Protein AF-A0A416HES1-F1 (afdb_monomer)

Nearest PDB structures (foldseek):
  8j07-assembly1_t  TM=3.480E-01  e=4.378E-01  Homo sapiens

Sequence (210 aa):
MAYKPIESHEEYLKNLEHYRKIKKNAWQSMTLEEKIDFFDGIHTDHVPMFDENGNDTLWTLWNYGEIYKEFIQHPEMFSVTDISKFIDMLDDDCYQPSFMDDTLKVIRSIIRFHGKDGAIYLLSHLQNVPEQGKEYGLCRSLRYLIVDNITFPYLKEAIALADDSIRNMLSRILHGEISGVTSPLKYAEGVERERICELEVLISSTSENK

Solvent-accessible surface area (backbone atoms only — not comparable to full-atom values): 11576 Å² total; per-residue (Å²): 118,73,69,78,62,74,89,44,71,68,59,48,55,58,46,42,63,65,42,66,72,51,50,81,64,53,56,80,77,46,52,72,65,56,46,53,42,51,52,42,20,47,71,35,59,65,40,52,49,46,47,100,85,68,43,82,75,33,41,42,58,59,32,44,56,52,51,53,48,46,43,51,75,45,28,83,81,53,58,69,70,52,48,55,64,52,43,57,61,31,46,65,78,42,91,55,66,67,56,52,54,49,44,46,48,34,47,49,29,36,24,60,68,52,35,42,62,23,34,38,48,52,57,77,42,52,88,67,37,36,85,62,3,38,38,48,51,55,32,46,45,48,48,59,32,57,67,31,86,74,37,31,62,24,43,53,57,24,56,74,69,47,53,72,67,52,37,51,52,50,52,33,41,50,70,33,72,41,89,90,30,60,28,54,63,80,78,44,56,70,71,44,35,56,49,50,56,52,48,54,50,54,55,55,66,68,66,75,81,116

Structure (mmCIF, N/CA/C/O backbone):
data_AF-A0A416HES1-F1
#
_entry.id   AF-A0A416HES1-F1
#
loop_
_atom_site.group_PDB
_atom_site.id
_atom_site.type_symbol
_atom_site.label_atom_id
_atom_site.label_alt_id
_atom_site.label_comp_id
_atom_site.label_asym_id
_atom_site.label_entity_id
_atom_site.label_seq_id
_atom_site.pdbx_PDB_ins_code
_atom_site.Cartn_x
_atom_site.Cartn_y
_atom_site.Cartn_z
_atom_site.occupancy
_atom_site.B_iso_or_equiv
_atom_site.auth_seq_id
_atom_site.auth_comp_id
_atom_site.auth_asym_id
_atom_site.auth_atom_id
_atom_site.pdbx_PDB_model_num
ATOM 1 N N . MET A 1 1 ? -2.890 -4.212 -12.392 1.00 50.19 1 MET A N 1
ATOM 2 C CA . MET A 1 1 ? -3.102 -5.663 -12.128 1.00 50.19 1 MET A CA 1
ATOM 3 C C . MET A 1 1 ? -1.802 -6.211 -11.568 1.00 50.19 1 MET A C 1
ATOM 5 O O . MET A 1 1 ? -0.787 -5.717 -12.024 1.00 50.19 1 MET A O 1
ATOM 9 N N . ALA A 1 2 ? -1.807 -7.192 -10.660 1.00 59.66 2 ALA A N 1
ATOM 10 C CA . ALA A 1 2 ? -0.558 -7.819 -10.211 1.00 59.66 2 ALA A CA 1
ATOM 11 C C . ALA A 1 2 ? 0.015 -8.733 -11.313 1.00 59.66 2 ALA A C 1
ATOM 13 O O . ALA A 1 2 ? -0.682 -9.638 -11.795 1.00 59.66 2 ALA A O 1
ATOM 14 N N . TYR A 1 3 ? 1.251 -8.495 -11.745 1.00 66.88 3 TYR A N 1
ATOM 15 C CA . TYR A 1 3 ? 1.953 -9.387 -12.666 1.00 66.88 3 TYR A CA 1
ATOM 16 C C . TYR A 1 3 ? 2.235 -10.759 -12.021 1.00 66.88 3 TYR A C 1
ATOM 18 O O . TYR A 1 3 ? 2.427 -10.883 -10.813 1.00 66.88 3 TYR A O 1
ATOM 26 N N . LYS A 1 4 ? 2.259 -11.822 -12.836 1.00 68.00 4 LYS A N 1
ATOM 27 C CA . LYS A 1 4 ? 2.547 -13.190 -12.369 1.00 68.00 4 LYS A CA 1
ATOM 28 C C . LYS A 1 4 ? 4.048 -13.446 -12.381 1.00 68.00 4 LYS A C 1
ATOM 30 O O . LYS A 1 4 ? 4.546 -13.478 -13.494 1.00 68.00 4 LYS A O 1
ATOM 35 N N . PRO A 1 5 ? 4.728 -13.719 -11.254 1.00 69.31 5 PRO A N 1
ATOM 36 C CA . PRO A 1 5 ? 6.189 -13.835 -11.176 1.00 69.31 5 PRO A CA 1
ATOM 37 C C . PRO A 1 5 ? 6.833 -14.596 -12.345 1.00 69.31 5 PRO A C 1
ATOM 39 O O . PRO A 1 5 ? 6.323 -15.636 -12.756 1.00 69.31 5 PRO A O 1
ATOM 42 N N . ILE A 1 6 ? 7.962 -14.092 -12.858 1.00 74.75 6 ILE A N 1
ATOM 43 C CA . ILE A 1 6 ? 8.709 -14.750 -13.942 1.00 74.75 6 ILE A CA 1
ATOM 44 C C . ILE A 1 6 ? 9.168 -16.143 -13.484 1.00 74.75 6 ILE A C 1
ATOM 46 O O . ILE A 1 6 ? 9.867 -16.274 -12.479 1.00 74.75 6 ILE A O 1
ATOM 50 N N . GLU A 1 7 ? 8.827 -17.187 -14.245 1.00 78.31 7 GLU A N 1
ATOM 51 C CA . GLU A 1 7 ? 9.052 -18.583 -13.831 1.00 78.31 7 GLU A CA 1
ATOM 52 C C . GLU A 1 7 ? 10.372 -19.169 -14.366 1.00 78.31 7 GLU A C 1
ATOM 54 O O . GLU A 1 7 ? 10.789 -20.258 -13.962 1.00 78.31 7 GLU A O 1
ATOM 59 N N . SER A 1 8 ? 11.058 -18.478 -15.288 1.00 82.62 8 SER A N 1
ATOM 60 C CA . SER A 1 8 ? 12.304 -18.977 -15.882 1.00 82.62 8 SER A CA 1
ATOM 61 C C . SER A 1 8 ? 13.298 -17.890 -16.299 1.00 82.62 8 SER A C 1
ATOM 63 O O . SER A 1 8 ? 12.939 -16.779 -16.684 1.00 82.62 8 SER A O 1
ATOM 65 N N . HIS A 1 9 ? 14.585 -18.249 -16.317 1.00 82.12 9 HIS A N 1
ATOM 66 C CA . HIS A 1 9 ? 15.647 -17.363 -16.803 1.00 82.12 9 HIS A CA 1
ATOM 67 C C . HIS A 1 9 ? 15.485 -16.991 -18.290 1.00 82.12 9 HIS A C 1
ATOM 69 O O . HIS A 1 9 ? 15.823 -15.883 -18.692 1.00 82.12 9 HIS A O 1
ATOM 75 N N . GLU A 1 10 ? 14.944 -17.888 -19.121 1.00 85.25 10 GLU A N 1
ATOM 76 C CA . GLU A 1 10 ? 14.708 -17.597 -20.541 1.00 85.25 10 GLU A CA 1
ATOM 77 C C . GLU A 1 10 ? 13.608 -16.542 -20.730 1.00 85.25 10 GLU A C 1
ATOM 79 O O . GLU A 1 10 ? 13.730 -15.656 -21.576 1.00 85.25 10 GLU A O 1
ATOM 84 N N . GLU A 1 11 ? 12.546 -16.613 -19.927 1.00 84.12 11 GLU A N 1
ATOM 85 C CA . GLU A 1 11 ? 11.487 -15.602 -19.897 1.00 84.12 11 GLU A CA 1
ATOM 86 C C . GLU A 1 11 ? 12.024 -14.247 -19.425 1.00 84.12 11 GLU A C 1
ATOM 88 O O . GLU A 1 11 ? 11.776 -13.229 -20.074 1.00 84.12 11 GLU A O 1
ATOM 93 N N . TYR A 1 12 ? 12.860 -14.248 -18.384 1.00 84.12 12 TYR A N 1
ATOM 94 C CA . TYR A 1 12 ? 13.559 -13.048 -17.932 1.00 84.12 12 TYR A CA 1
ATOM 95 C C . TYR A 1 12 ? 14.384 -12.397 -19.050 1.00 84.12 12 TYR A C 1
ATOM 97 O O . TYR A 1 12 ? 14.252 -11.200 -19.298 1.00 84.12 12 TYR A O 1
ATOM 105 N N . LEU A 1 13 ? 15.195 -13.174 -19.779 1.00 85.38 13 LEU A N 1
ATOM 106 C CA . LEU A 1 13 ? 16.015 -12.651 -20.879 1.00 85.38 13 LEU A CA 1
ATOM 107 C C . LEU A 1 13 ? 15.170 -12.091 -22.034 1.00 85.38 13 LEU A C 1
ATOM 109 O O . LEU A 1 13 ? 15.542 -11.078 -22.627 1.00 85.38 13 LEU A O 1
ATOM 113 N N . LYS A 1 14 ? 14.015 -12.698 -22.335 1.00 84.94 14 LYS A N 1
ATOM 114 C CA . LYS A 1 14 ? 13.073 -12.167 -23.337 1.00 84.94 14 LYS A CA 1
ATOM 115 C C . LYS A 1 14 ? 12.493 -10.823 -22.901 1.00 84.94 14 LYS A C 1
ATOM 117 O O . LYS A 1 14 ? 12.454 -9.890 -23.704 1.00 84.94 14 LYS A O 1
ATOM 122 N N . ASN A 1 15 ? 12.100 -10.698 -21.634 1.00 84.81 15 ASN A N 1
ATOM 123 C CA . ASN A 1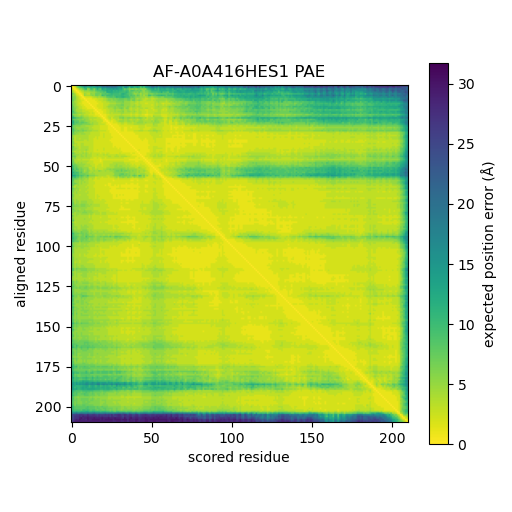 15 ? 11.620 -9.431 -21.080 1.00 84.81 15 ASN A CA 1
ATOM 124 C C . ASN A 1 15 ? 12.734 -8.378 -21.073 1.00 84.81 15 ASN A C 1
ATOM 126 O O . ASN A 1 15 ? 12.514 -7.236 -21.472 1.00 84.81 15 ASN A O 1
ATOM 130 N N . LEU A 1 16 ? 13.960 -8.767 -20.723 1.00 87.81 16 LEU A N 1
ATOM 131 C CA . LEU A 1 16 ? 15.123 -7.885 -20.700 1.00 87.81 16 LEU A CA 1
ATOM 132 C C . LEU A 1 16 ? 15.356 -7.166 -22.037 1.00 87.81 16 LEU A C 1
ATOM 134 O O . LEU A 1 16 ? 15.624 -5.963 -22.049 1.00 87.81 16 LEU A O 1
ATOM 138 N N . GLU A 1 17 ? 15.208 -7.853 -23.173 1.00 86.00 17 GLU A N 1
ATOM 139 C CA . GLU A 1 17 ? 15.366 -7.234 -24.497 1.00 86.00 17 GLU A CA 1
ATOM 140 C C . GLU A 1 17 ? 14.389 -6.077 -24.751 1.00 86.00 17 GLU A C 1
ATOM 142 O O . GLU A 1 17 ? 14.751 -5.098 -25.416 1.00 86.00 17 GLU A O 1
ATOM 147 N N . HIS A 1 18 ? 13.171 -6.161 -24.207 1.00 85.38 18 HIS A N 1
ATOM 148 C CA . HIS A 1 18 ? 12.184 -5.087 -24.287 1.00 85.38 18 HIS A CA 1
ATOM 149 C C . HIS A 1 18 ? 12.675 -3.839 -23.541 1.00 85.38 18 HIS A C 1
ATOM 151 O O . HIS A 1 18 ? 12.683 -2.736 -24.098 1.00 85.38 18 HIS A O 1
ATOM 157 N N . TYR A 1 19 ? 13.172 -4.022 -22.316 1.00 89.38 19 TYR A N 1
ATOM 158 C CA . TYR A 1 19 ? 13.569 -2.923 -21.437 1.00 89.38 19 TYR A CA 1
ATOM 159 C C . TYR A 1 19 ? 14.945 -2.333 -21.748 1.00 89.38 19 TYR A C 1
ATOM 161 O O . TYR A 1 19 ? 15.182 -1.176 -21.423 1.00 89.38 19 TYR A O 1
ATOM 169 N N . ARG A 1 20 ? 15.821 -3.018 -22.494 1.00 87.81 20 ARG A N 1
ATOM 170 C CA . ARG A 1 20 ? 17.098 -2.434 -22.972 1.00 87.81 20 ARG A CA 1
ATOM 171 C C . ARG A 1 20 ? 16.936 -1.145 -23.776 1.00 87.81 20 ARG A C 1
ATOM 173 O O . ARG A 1 20 ? 17.873 -0.358 -23.890 1.00 87.81 20 ARG A O 1
ATOM 180 N N . LYS A 1 21 ? 15.769 -0.946 -24.391 1.00 86.44 21 LYS A N 1
ATOM 181 C CA . LYS A 1 21 ? 15.469 0.240 -25.205 1.00 86.44 21 LYS A CA 1
ATOM 182 C C . LYS A 1 21 ? 14.866 1.379 -24.386 1.00 86.44 21 LYS A C 1
ATOM 184 O O . LYS A 1 21 ? 14.695 2.474 -24.932 1.00 86.44 21 LYS A O 1
ATOM 189 N N . ILE A 1 22 ? 14.528 1.141 -23.116 1.00 88.38 22 ILE A N 1
ATOM 190 C CA . ILE A 1 22 ? 13.940 2.168 -22.266 1.00 88.38 22 ILE A CA 1
ATOM 191 C C . ILE A 1 22 ? 14.973 3.263 -22.004 1.00 88.38 22 ILE A C 1
ATOM 193 O O . ILE A 1 22 ? 16.168 3.023 -21.821 1.00 88.38 22 ILE A O 1
ATOM 197 N N . LYS A 1 23 ? 14.511 4.508 -22.042 1.00 88.94 23 LYS A N 1
ATOM 198 C CA . LYS A 1 23 ? 15.364 5.669 -21.801 1.00 88.94 23 LYS A CA 1
ATOM 199 C C . LYS A 1 23 ? 15.221 6.121 -20.357 1.00 88.94 23 LYS A C 1
ATOM 201 O O . LYS A 1 23 ? 14.167 5.972 -19.732 1.00 88.94 23 LYS A O 1
ATOM 206 N N . LYS A 1 24 ? 16.269 6.771 -19.856 1.00 87.38 24 LYS A N 1
ATOM 207 C CA . LYS A 1 24 ? 16.160 7.616 -18.670 1.00 87.38 24 LYS A CA 1
ATOM 208 C C . LYS A 1 24 ? 15.026 8.629 -18.897 1.00 87.38 24 LYS A C 1
ATOM 210 O O . LYS A 1 24 ? 15.028 9.312 -19.920 1.00 87.38 24 LYS A O 1
ATOM 215 N N . ASN A 1 25 ? 14.085 8.707 -17.955 1.00 92.56 25 ASN A N 1
ATOM 216 C CA . ASN A 1 25 ? 12.876 9.546 -17.992 1.00 92.56 25 ASN A CA 1
ATOM 217 C C . ASN A 1 25 ? 11.733 9.074 -18.912 1.00 92.56 25 ASN A C 1
ATOM 219 O O . ASN A 1 25 ? 10.834 9.858 -19.207 1.00 92.56 25 ASN A O 1
ATOM 223 N N . ALA A 1 26 ? 11.715 7.807 -19.338 1.00 93.62 26 ALA A N 1
ATOM 224 C CA . ALA A 1 26 ? 10.563 7.237 -20.046 1.00 93.62 26 ALA A CA 1
ATOM 225 C C . ALA A 1 26 ? 9.247 7.351 -19.247 1.00 93.62 26 ALA A C 1
ATOM 227 O O . ALA A 1 26 ? 8.179 7.471 -19.846 1.00 93.62 26 ALA A O 1
ATOM 228 N N . TRP A 1 27 ? 9.325 7.393 -17.912 1.00 95.56 27 TRP A N 1
ATOM 229 C CA . TRP A 1 27 ? 8.175 7.594 -17.025 1.00 95.56 27 TRP A CA 1
ATOM 230 C C . TRP A 1 27 ? 7.359 8.858 -17.336 1.00 95.56 27 TRP A C 1
ATOM 232 O O . TRP A 1 27 ? 6.148 8.872 -17.138 1.00 95.56 27 TRP A O 1
ATOM 242 N N . GLN A 1 28 ? 7.989 9.912 -17.866 1.00 96.31 28 GLN A N 1
ATOM 243 C CA . GLN A 1 28 ? 7.318 11.189 -18.133 1.00 96.31 28 GLN A CA 1
ATOM 244 C C . GLN A 1 28 ? 6.259 11.089 -19.236 1.00 96.31 28 GLN A C 1
ATOM 246 O O . GLN A 1 28 ? 5.334 11.896 -19.269 1.00 96.31 28 GLN A O 1
ATOM 251 N N . SER A 1 29 ? 6.397 10.121 -20.145 1.00 95.56 29 SER A N 1
ATOM 252 C CA . SER A 1 29 ? 5.422 9.870 -21.211 1.00 95.56 29 SER A CA 1
ATOM 253 C C . SER A 1 29 ? 4.388 8.803 -20.860 1.00 95.56 29 SER A C 1
ATOM 255 O O . SER A 1 29 ? 3.475 8.593 -21.651 1.00 95.56 29 SER A O 1
ATOM 257 N N . MET A 1 30 ? 4.535 8.123 -19.719 1.00 96.81 30 MET A N 1
ATOM 258 C CA . MET A 1 30 ? 3.601 7.085 -19.292 1.00 96.81 30 MET A CA 1
ATOM 259 C C . MET A 1 30 ? 2.303 7.710 -18.773 1.00 96.81 30 MET A C 1
ATOM 261 O O . MET A 1 30 ? 2.304 8.709 -18.046 1.00 96.81 30 MET A O 1
ATOM 265 N N . THR A 1 31 ? 1.187 7.088 -19.120 1.00 97.62 31 THR A N 1
ATOM 266 C CA . THR A 1 31 ? -0.106 7.288 -18.465 1.00 97.62 31 THR A CA 1
ATOM 267 C C . THR A 1 31 ? -0.057 6.811 -17.012 1.00 97.62 3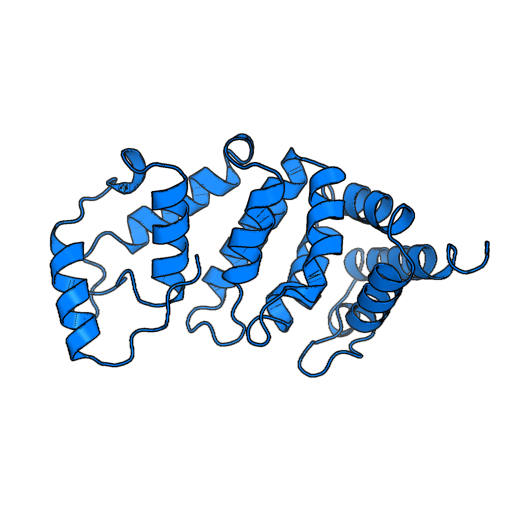1 THR A C 1
ATOM 269 O O . THR A 1 31 ? 0.867 6.110 -16.604 1.00 97.62 31 THR A O 1
ATOM 272 N N . LEU A 1 32 ? -1.061 7.179 -16.209 1.00 97.38 32 LEU A N 1
ATOM 273 C CA . LEU A 1 32 ? -1.146 6.707 -14.825 1.00 97.38 32 LEU A CA 1
ATOM 274 C C . LEU A 1 32 ? -1.170 5.175 -14.741 1.00 97.38 32 LEU A C 1
ATOM 276 O O . LEU A 1 32 ? -0.443 4.608 -13.936 1.00 97.38 32 LEU A O 1
ATOM 280 N N . GLU A 1 33 ? -1.960 4.516 -15.591 1.00 97.00 33 GLU A N 1
ATOM 281 C CA . GLU A 1 33 ? -2.054 3.053 -15.581 1.00 97.00 33 GLU A CA 1
ATOM 282 C C . GLU A 1 33 ? -0.715 2.408 -15.957 1.00 97.00 33 GLU A C 1
ATOM 284 O O . GLU A 1 33 ? -0.240 1.537 -15.240 1.00 97.00 33 GLU A O 1
ATOM 289 N N . GLU A 1 34 ? -0.033 2.919 -16.989 1.00 96.69 34 GLU A N 1
ATOM 290 C CA . GLU A 1 34 ? 1.307 2.441 -17.355 1.00 9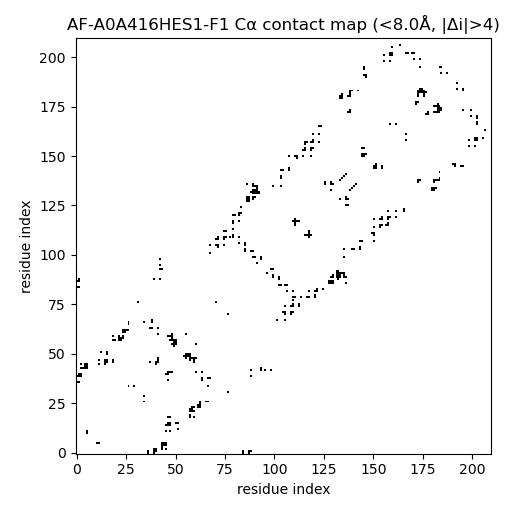6.69 34 GLU A CA 1
ATOM 291 C C . GLU A 1 34 ? 2.326 2.638 -16.225 1.00 96.69 34 GLU A C 1
ATOM 293 O O . GLU A 1 34 ? 3.203 1.798 -16.045 1.00 96.69 34 GLU A O 1
ATOM 298 N N . LYS A 1 35 ? 2.220 3.718 -15.438 1.00 97.88 35 LYS A N 1
ATOM 299 C CA . LYS A 1 35 ? 3.084 3.932 -14.267 1.00 97.88 35 LYS A CA 1
ATOM 300 C C . LYS A 1 35 ? 2.790 2.933 -13.155 1.00 97.88 35 LYS A C 1
ATOM 302 O O . LYS A 1 35 ? 3.731 2.447 -12.538 1.00 97.88 35 LYS A O 1
ATOM 307 N N . ILE A 1 36 ? 1.515 2.643 -12.889 1.00 97.38 36 ILE A N 1
ATOM 308 C CA . ILE A 1 36 ? 1.098 1.664 -11.874 1.00 97.38 36 ILE A CA 1
ATOM 309 C C . ILE A 1 36 ? 1.581 0.267 -12.278 1.00 97.38 36 ILE A C 1
ATOM 311 O O . ILE A 1 36 ? 2.196 -0.417 -11.465 1.00 97.38 36 ILE A O 1
ATOM 315 N N . ASP A 1 37 ? 1.383 -0.117 -13.539 1.00 95.56 37 ASP A N 1
ATOM 316 C CA . ASP A 1 37 ? 1.862 -1.395 -14.064 1.00 95.56 37 ASP A CA 1
ATOM 317 C C . ASP A 1 37 ? 3.399 -1.462 -14.046 1.00 95.56 37 ASP A C 1
ATOM 319 O O . ASP A 1 37 ? 3.971 -2.477 -13.664 1.00 95.56 37 ASP A O 1
ATOM 323 N N . PHE A 1 38 ? 4.105 -0.383 -14.396 1.00 95.50 38 PHE A N 1
ATOM 324 C CA . PHE A 1 38 ? 5.569 -0.348 -14.299 1.00 95.50 38 PHE A CA 1
ATOM 325 C C . PHE A 1 38 ? 6.054 -0.487 -12.848 1.00 95.50 38 PHE A C 1
ATOM 327 O O . PHE A 1 38 ? 7.057 -1.151 -12.589 1.00 95.50 38 PHE A O 1
ATOM 334 N N . PHE A 1 39 ? 5.354 0.147 -11.907 1.00 95.62 39 PHE A N 1
ATOM 335 C CA . PHE A 1 39 ? 5.661 0.104 -10.481 1.00 95.62 39 PHE A CA 1
ATOM 336 C C . PHE A 1 39 ? 5.516 -1.317 -9.916 1.00 95.62 39 PHE A C 1
ATOM 338 O O . PHE A 1 39 ? 6.468 -1.818 -9.324 1.00 95.62 39 PHE A O 1
ATOM 345 N N . ASP A 1 40 ? 4.395 -1.992 -10.190 1.00 93.50 40 ASP A N 1
ATOM 346 C CA . ASP A 1 40 ? 4.171 -3.403 -9.825 1.00 93.50 40 ASP A CA 1
ATOM 347 C C . ASP A 1 40 ? 5.127 -4.358 -10.553 1.00 93.50 40 ASP A C 1
ATOM 349 O O . ASP A 1 40 ? 5.647 -5.324 -9.991 1.00 93.50 40 ASP A O 1
ATOM 353 N N . GLY A 1 41 ? 5.427 -4.061 -11.817 1.00 92.44 41 GLY A N 1
ATOM 354 C CA . GLY A 1 41 ? 6.331 -4.873 -12.612 1.00 92.44 41 GLY A CA 1
ATOM 355 C C . GLY A 1 41 ? 7.741 -4.952 -12.020 1.00 92.44 41 GLY A C 1
ATOM 356 O O . GLY A 1 41 ? 8.396 -5.979 -12.160 1.00 92.44 41 GLY A O 1
ATOM 357 N N . ILE A 1 42 ? 8.208 -3.914 -11.319 1.00 92.31 42 ILE A N 1
ATOM 358 C CA . ILE A 1 42 ? 9.480 -3.962 -10.578 1.00 92.31 42 ILE A CA 1
ATOM 359 C C . ILE A 1 42 ? 9.377 -4.913 -9.381 1.00 92.31 42 ILE A C 1
ATOM 361 O O . ILE A 1 42 ? 10.311 -5.660 -9.114 1.00 92.31 42 ILE A O 1
ATOM 365 N N . HIS A 1 43 ? 8.253 -4.907 -8.660 1.00 89.81 43 HIS A N 1
ATOM 366 C CA . HIS A 1 43 ? 8.065 -5.728 -7.454 1.00 89.81 43 HIS A CA 1
ATOM 367 C C . HIS A 1 43 ? 8.018 -7.225 -7.762 1.00 89.81 43 HIS A C 1
ATOM 369 O O . HIS A 1 43 ? 8.395 -8.039 -6.924 1.00 89.81 43 HIS A O 1
ATOM 375 N N . THR A 1 44 ? 7.587 -7.564 -8.974 1.00 85.81 44 THR A N 1
ATOM 376 C CA . THR A 1 44 ? 7.357 -8.930 -9.465 1.00 85.81 44 THR A CA 1
ATOM 377 C C . THR A 1 44 ? 8.416 -9.402 -10.472 1.00 85.81 44 THR A C 1
ATOM 379 O O . THR A 1 44 ? 8.191 -10.385 -11.184 1.00 85.81 44 THR A O 1
ATOM 382 N N . ASP A 1 45 ? 9.536 -8.678 -10.597 1.00 85.31 45 ASP A N 1
ATOM 383 C CA . ASP A 1 45 ? 10.620 -8.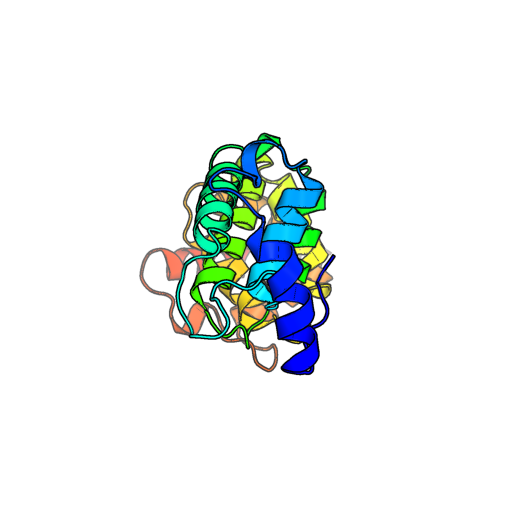900 -11.572 1.00 85.31 45 ASP A CA 1
ATOM 384 C C . ASP A 1 45 ? 10.210 -8.849 -13.067 1.00 85.31 45 ASP A C 1
ATOM 386 O O . ASP A 1 45 ? 11.029 -9.118 -13.949 1.00 85.31 45 ASP A O 1
ATOM 390 N N . HIS A 1 46 ? 8.979 -8.439 -13.401 1.00 87.88 46 HIS A N 1
ATOM 391 C CA . HIS A 1 46 ? 8.522 -8.246 -14.793 1.00 87.88 46 HIS A CA 1
ATOM 392 C C . HIS A 1 46 ? 9.245 -7.119 -15.503 1.00 87.88 46 HIS A C 1
ATOM 394 O O . HIS A 1 46 ? 9.508 -7.186 -16.708 1.00 87.88 46 HIS A O 1
ATOM 400 N N . VAL A 1 47 ? 9.537 -6.067 -14.750 1.00 91.38 47 VAL A N 1
ATOM 401 C CA . VAL A 1 47 ? 10.400 -4.975 -15.154 1.00 91.38 47 VAL A CA 1
ATOM 402 C C . VAL A 1 47 ? 11.766 -5.272 -14.531 1.00 91.38 47 VAL A C 1
ATOM 404 O O . VAL A 1 47 ? 11.950 -5.083 -13.330 1.00 91.38 47 VAL A O 1
ATOM 407 N N . PRO A 1 48 ? 12.750 -5.734 -15.318 1.00 90.38 48 PRO A N 1
ATOM 408 C CA . PRO A 1 48 ? 14.058 -6.086 -14.798 1.00 90.38 48 PRO A CA 1
ATOM 409 C C . PRO A 1 48 ? 14.784 -4.833 -14.314 1.00 90.38 48 PRO A C 1
ATOM 411 O O . PRO A 1 48 ? 14.878 -3.834 -15.032 1.00 90.38 48 PRO A O 1
ATOM 414 N N . MET A 1 49 ? 15.332 -4.890 -13.102 1.00 89.06 49 MET A N 1
ATOM 415 C CA . MET A 1 49 ? 16.178 -3.819 -12.557 1.00 89.06 49 MET A CA 1
ATOM 416 C C . MET A 1 49 ? 17.619 -3.898 -13.059 1.00 89.06 49 MET A C 1
ATOM 418 O O . MET A 1 49 ? 18.281 -2.877 -13.227 1.00 89.06 49 MET A O 1
ATOM 422 N N . PHE A 1 50 ? 18.099 -5.116 -13.297 1.00 87.56 50 PHE A N 1
ATOM 423 C CA . PHE A 1 50 ? 19.476 -5.393 -13.674 1.00 87.56 50 PHE A CA 1
ATOM 424 C C . PHE A 1 50 ? 19.546 -6.020 -15.062 1.00 87.56 50 PHE A C 1
ATOM 426 O O . PHE A 1 50 ? 18.607 -6.673 -15.506 1.00 87.56 50 PHE A O 1
ATOM 433 N N . ASP A 1 51 ? 20.660 -5.813 -15.757 1.00 87.50 51 ASP A N 1
ATOM 434 C CA . ASP A 1 51 ? 20.962 -6.562 -16.972 1.00 87.50 51 ASP A CA 1
ATOM 435 C C . ASP A 1 51 ? 21.372 -8.013 -16.666 1.00 87.50 51 ASP A C 1
ATOM 437 O O . ASP A 1 51 ? 21.450 -8.438 -15.512 1.00 87.50 51 ASP A O 1
ATOM 441 N N . GLU A 1 52 ? 21.661 -8.796 -17.706 1.00 86.06 52 GLU A N 1
ATOM 442 C CA . GLU A 1 52 ? 22.049 -10.205 -17.582 1.00 86.06 52 GLU A CA 1
ATOM 443 C C . GLU A 1 52 ? 23.320 -10.433 -16.748 1.00 86.06 52 GLU A C 1
ATOM 445 O O . GLU A 1 52 ? 23.578 -11.554 -16.315 1.00 86.06 52 GLU A O 1
ATOM 450 N N . ASN A 1 53 ? 24.113 -9.382 -16.519 1.00 87.38 53 ASN A N 1
ATOM 451 C CA . ASN A 1 53 ? 25.336 -9.420 -15.724 1.00 87.38 53 ASN A CA 1
ATOM 452 C C . ASN A 1 53 ? 25.132 -8.846 -14.313 1.00 87.38 53 ASN A C 1
ATOM 454 O O . ASN A 1 53 ? 26.100 -8.731 -13.560 1.00 87.38 53 ASN A O 1
ATOM 458 N N . GLY A 1 54 ? 23.903 -8.468 -13.950 1.00 83.38 54 GLY A N 1
ATOM 459 C CA . GLY A 1 54 ? 23.589 -7.871 -12.656 1.00 83.38 54 GLY A CA 1
ATOM 460 C C . GLY A 1 54 ? 23.890 -6.373 -12.561 1.00 83.38 54 GLY A C 1
ATOM 461 O O . GLY A 1 54 ? 23.937 -5.846 -11.451 1.00 83.38 54 GLY A O 1
ATOM 462 N N . ASN A 1 55 ? 24.113 -5.666 -13.678 1.00 86.75 55 ASN A N 1
ATOM 463 C CA . ASN A 1 55 ? 24.371 -4.223 -13.634 1.00 86.75 55 ASN A CA 1
ATOM 464 C C . ASN A 1 55 ? 23.077 -3.411 -13.763 1.00 86.75 55 ASN A C 1
ATOM 466 O O . ASN A 1 55 ? 22.231 -3.696 -14.608 1.00 86.75 55 ASN A O 1
ATOM 470 N N . ASP A 1 56 ? 22.970 -2.330 -12.991 1.00 84.94 56 ASP A N 1
ATOM 471 C CA . ASP A 1 56 ? 21.901 -1.330 -13.120 1.00 84.94 56 ASP A CA 1
ATOM 472 C C . ASP A 1 56 ? 22.176 -0.402 -14.319 1.00 84.94 56 ASP A C 1
ATOM 474 O O . ASP A 1 56 ? 22.671 0.719 -14.188 1.00 84.94 56 ASP A O 1
ATOM 478 N N . THR A 1 57 ? 21.941 -0.918 -15.527 1.00 83.94 57 THR A N 1
ATOM 479 C CA . THR A 1 57 ? 22.150 -0.198 -16.799 1.00 83.94 57 THR A CA 1
ATOM 480 C C . THR A 1 57 ? 20.847 0.088 -17.543 1.00 83.94 57 THR A C 1
ATOM 482 O O . THR A 1 57 ? 20.844 0.834 -18.525 1.00 83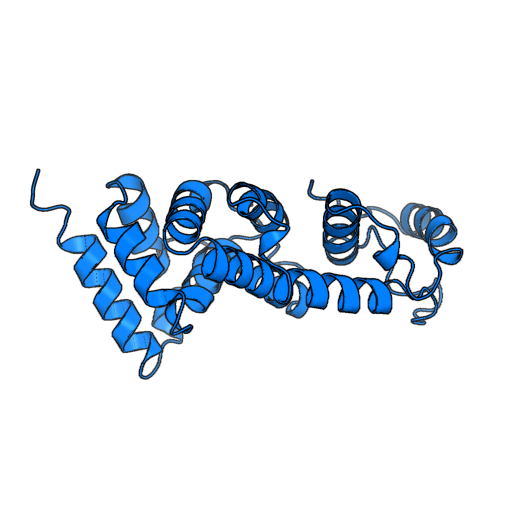.94 57 THR A O 1
ATOM 485 N N . LEU A 1 58 ? 19.728 -0.465 -17.067 1.00 87.31 58 LEU A N 1
ATOM 486 C CA . LEU A 1 58 ? 18.439 -0.442 -17.757 1.00 87.31 58 LEU A CA 1
ATOM 487 C C . LEU A 1 58 ? 17.614 0.814 -17.479 1.00 87.31 58 LEU A C 1
ATOM 489 O O . LEU A 1 58 ? 16.550 0.974 -18.060 1.00 87.31 58 LEU A O 1
ATOM 493 N N . TRP A 1 59 ? 18.054 1.709 -16.589 1.00 92.75 59 TRP A N 1
ATOM 494 C CA . TRP A 1 59 ? 17.294 2.889 -16.142 1.00 92.75 59 TRP A CA 1
ATOM 495 C C . TRP A 1 59 ? 15.921 2.585 -15.526 1.00 92.75 59 TRP A C 1
ATOM 497 O O . TRP A 1 59 ? 15.200 3.516 -15.166 1.00 92.75 59 TRP A O 1
ATOM 507 N N . THR A 1 60 ? 15.524 1.324 -15.397 1.00 93.56 60 THR A N 1
ATOM 508 C CA . THR A 1 60 ? 14.222 0.909 -14.872 1.00 93.56 60 THR A CA 1
ATOM 509 C C . THR A 1 60 ? 14.089 1.286 -13.404 1.00 93.56 60 THR A C 1
ATOM 511 O O . THR A 1 60 ? 13.095 1.907 -13.037 1.00 93.56 60 THR A O 1
ATOM 514 N N . LEU A 1 61 ? 15.142 1.079 -12.606 1.00 92.38 61 LEU A N 1
ATOM 515 C CA . LEU A 1 61 ? 15.196 1.516 -11.210 1.00 92.38 61 LEU A CA 1
ATOM 516 C C . LEU A 1 61 ? 15.132 3.049 -11.067 1.00 92.38 61 LEU A C 1
ATOM 518 O O . LEU A 1 61 ? 14.470 3.569 -10.169 1.00 92.38 61 LEU A O 1
ATOM 522 N N . TRP A 1 62 ? 15.756 3.796 -11.988 1.00 94.25 62 TRP A N 1
ATOM 523 C CA . TRP A 1 62 ? 15.623 5.260 -12.033 1.00 94.25 62 TRP A CA 1
ATOM 524 C C . TRP A 1 62 ? 14.177 5.683 -12.315 1.00 94.25 62 TRP A C 1
ATOM 526 O O . TRP A 1 62 ? 13.643 6.540 -11.616 1.00 94.25 62 TRP A O 1
ATOM 536 N N . ASN A 1 63 ? 13.537 5.092 -13.329 1.00 95.94 63 ASN A N 1
ATOM 537 C CA . ASN A 1 63 ? 12.142 5.392 -13.659 1.00 95.94 63 ASN A CA 1
ATOM 538 C C . ASN A 1 63 ? 11.204 5.015 -12.498 1.00 95.94 63 ASN A C 1
ATOM 540 O O . ASN A 1 63 ? 10.357 5.826 -12.146 1.00 95.94 63 ASN A O 1
ATOM 544 N N . TYR A 1 64 ? 11.412 3.864 -11.849 1.00 96.31 64 TYR A N 1
ATOM 545 C CA . TYR A 1 64 ? 10.688 3.454 -10.640 1.00 96.31 64 TYR A CA 1
ATOM 546 C C . TYR A 1 64 ? 10.772 4.514 -9.537 1.00 96.31 64 TYR A C 1
ATOM 548 O O . TYR A 1 64 ? 9.751 4.939 -9.002 1.00 96.31 64 TYR A O 1
ATOM 556 N N . GLY A 1 65 ? 11.983 4.993 -9.232 1.00 96.50 65 GLY A N 1
ATOM 557 C CA . GLY A 1 65 ? 12.191 5.996 -8.190 1.00 96.50 65 GLY A CA 1
ATOM 558 C C . GLY A 1 65 ? 11.499 7.330 -8.482 1.00 96.50 65 GLY A C 1
ATOM 559 O O . GLY A 1 65 ? 11.013 7.981 -7.558 1.00 96.50 65 GLY A O 1
ATOM 560 N N . GLU A 1 66 ? 11.431 7.741 -9.748 1.00 98.06 66 GLU A N 1
ATOM 561 C CA . GLU A 1 66 ? 10.719 8.960 -10.146 1.00 98.06 66 GLU A CA 1
ATOM 562 C C . GLU A 1 66 ? 9.195 8.772 -10.144 1.00 98.06 66 GLU A C 1
ATOM 564 O O . GLU A 1 66 ? 8.490 9.645 -9.644 1.00 98.06 66 GLU A O 1
ATOM 569 N N . ILE A 1 67 ? 8.694 7.616 -10.598 1.00 98.25 67 ILE A N 1
ATOM 570 C CA . ILE A 1 67 ? 7.268 7.251 -10.514 1.00 98.25 67 ILE A CA 1
ATOM 571 C C . ILE A 1 67 ? 6.807 7.242 -9.057 1.00 98.25 67 ILE A C 1
ATOM 573 O O . ILE A 1 67 ? 5.818 7.883 -8.714 1.00 98.25 67 ILE A O 1
ATOM 577 N N . TYR A 1 68 ? 7.562 6.583 -8.176 1.00 98.06 68 TYR A N 1
ATOM 578 C CA . TYR A 1 68 ? 7.289 6.569 -6.742 1.00 98.06 68 TYR A CA 1
ATOM 579 C C . TYR A 1 68 ? 7.196 7.990 -6.166 1.00 98.06 68 TYR A C 1
ATOM 581 O O . TYR A 1 68 ? 6.251 8.314 -5.445 1.00 98.06 68 TYR A O 1
ATOM 589 N N . LYS A 1 69 ? 8.152 8.870 -6.494 1.00 98.44 69 LYS A N 1
ATOM 590 C CA . LYS A 1 69 ? 8.119 10.268 -6.034 1.00 98.44 69 LYS A CA 1
ATOM 591 C C . LYS A 1 69 ? 6.880 10.998 -6.535 1.00 98.44 69 LYS A C 1
ATOM 593 O O . LYS A 1 69 ? 6.259 11.704 -5.745 1.00 98.44 69 LYS A O 1
ATOM 598 N N . GLU A 1 70 ? 6.523 10.823 -7.804 1.00 98.38 70 GLU A N 1
ATOM 599 C CA . GLU A 1 70 ? 5.326 11.426 -8.391 1.00 98.38 70 GLU A CA 1
ATOM 600 C C . GLU A 1 70 ? 4.061 10.937 -7.679 1.00 98.38 70 GLU A C 1
ATOM 602 O O . GLU A 1 70 ? 3.251 11.761 -7.270 1.00 98.38 70 GLU A O 1
ATOM 607 N N . PHE A 1 71 ? 3.940 9.634 -7.412 1.00 98.56 71 PHE A N 1
ATOM 608 C CA . PHE A 1 71 ? 2.803 9.061 -6.684 1.00 98.56 71 PHE A CA 1
ATOM 609 C C . PHE A 1 71 ? 2.637 9.654 -5.278 1.00 98.56 71 PHE A C 1
ATOM 611 O O . PHE A 1 71 ? 1.519 9.879 -4.816 1.00 98.56 71 PHE A O 1
ATOM 618 N N . ILE A 1 72 ? 3.744 9.936 -4.586 1.00 98.19 72 ILE A N 1
ATOM 619 C CA . ILE A 1 72 ? 3.707 10.569 -3.263 1.00 98.19 72 ILE A CA 1
ATOM 620 C C . ILE A 1 72 ? 3.397 12.066 -3.352 1.00 98.19 72 ILE A C 1
ATOM 622 O O . ILE A 1 72 ? 2.685 12.582 -2.493 1.00 98.19 72 ILE A O 1
ATOM 626 N N . GLN A 1 73 ? 3.945 12.769 -4.344 1.00 98.19 73 GLN A N 1
ATOM 627 C CA . GLN A 1 73 ? 3.823 14.225 -4.476 1.00 98.19 73 GLN A CA 1
ATOM 628 C C . GLN A 1 73 ? 2.501 14.673 -5.104 1.00 98.19 73 GLN A C 1
ATOM 630 O O . GLN A 1 73 ? 2.050 15.775 -4.798 1.00 98.19 73 GLN A O 1
ATOM 635 N N . HIS A 1 74 ? 1.892 13.819 -5.927 1.00 98.25 74 HIS A N 1
ATOM 636 C CA . HIS A 1 74 ? 0.680 14.100 -6.693 1.00 98.25 74 HIS A CA 1
ATOM 637 C C . HIS A 1 74 ? -0.440 13.080 -6.427 1.00 98.25 74 HIS A C 1
ATOM 639 O O . HIS A 1 74 ? -0.949 12.458 -7.363 1.00 98.25 74 HIS A O 1
ATOM 645 N N . PRO A 1 75 ? -0.856 12.869 -5.161 1.00 98.12 75 PRO A N 1
ATOM 646 C CA . PRO A 1 75 ? -1.889 11.889 -4.836 1.00 98.12 75 PRO A CA 1
ATOM 647 C C . PRO A 1 75 ? -3.258 12.210 -5.464 1.00 98.12 75 PRO A C 1
ATOM 649 O O . PRO A 1 75 ? -4.094 11.316 -5.580 1.00 98.12 75 PRO A O 1
ATOM 652 N N . GLU A 1 76 ? -3.487 13.448 -5.916 1.00 98.31 76 GLU A N 1
ATOM 653 C CA . GLU A 1 76 ? -4.682 13.870 -6.657 1.00 98.31 76 GLU A CA 1
ATOM 654 C C . GLU A 1 76 ? -4.875 13.149 -7.993 1.00 98.31 76 GLU A C 1
ATOM 656 O O . GLU A 1 76 ? -5.978 13.163 -8.540 1.00 98.31 76 GLU A O 1
ATOM 661 N N . MET A 1 77 ? -3.821 12.524 -8.529 1.00 98.06 77 MET A N 1
ATOM 662 C CA . MET A 1 77 ? -3.922 11.733 -9.752 1.00 98.06 77 MET A CA 1
ATOM 663 C C . MET A 1 77 ? -4.706 10.433 -9.540 1.00 98.06 77 MET A C 1
ATOM 665 O O . MET A 1 77 ? -5.230 9.876 -10.502 1.00 98.06 77 MET A O 1
ATOM 669 N N . PHE A 1 78 ? -4.800 9.965 -8.293 1.00 98.62 78 PHE A N 1
ATOM 670 C CA . PHE A 1 78 ? -5.504 8.743 -7.934 1.00 98.62 78 PHE A CA 1
ATOM 671 C C . PHE A 1 78 ? -6.941 9.025 -7.519 1.00 98.62 78 PHE A C 1
ATOM 673 O O . PHE A 1 78 ? -7.239 9.949 -6.757 1.00 98.62 78 PHE A O 1
ATOM 680 N N . SER A 1 79 ? -7.837 8.142 -7.936 1.00 98.31 79 SER A N 1
ATOM 681 C CA . SER A 1 79 ? -9.127 7.968 -7.283 1.00 98.31 79 SER A CA 1
ATOM 682 C C . SER A 1 79 ? -8.958 7.227 -5.954 1.00 98.31 79 SER A C 1
ATOM 684 O O . SER A 1 79 ? -7.990 6.496 -5.747 1.00 98.31 79 SER A O 1
ATOM 686 N N . VAL A 1 80 ? -9.944 7.339 -5.060 1.00 98.19 80 VAL A N 1
ATOM 687 C CA . VAL A 1 80 ? -9.949 6.549 -3.818 1.00 98.19 80 VAL A CA 1
ATOM 688 C C . VAL A 1 80 ? -9.917 5.039 -4.099 1.00 98.19 80 VAL A C 1
ATOM 690 O O . VAL A 1 80 ? -9.298 4.278 -3.360 1.00 98.19 80 VAL A O 1
ATOM 693 N N . THR A 1 81 ? -10.526 4.606 -5.209 1.00 97.94 81 THR A N 1
ATOM 694 C CA . THR A 1 81 ? -10.598 3.193 -5.590 1.00 97.94 81 THR A CA 1
ATOM 695 C C . THR A 1 81 ? -9.251 2.613 -6.010 1.00 97.94 81 THR A C 1
ATOM 697 O O . THR A 1 81 ? -9.043 1.405 -5.879 1.00 97.94 81 THR A O 1
ATOM 700 N N . ASP A 1 82 ? -8.304 3.454 -6.440 1.00 98.25 82 ASP A N 1
ATOM 701 C CA . ASP A 1 82 ? -6.965 3.009 -6.840 1.00 98.25 82 ASP A CA 1
ATOM 702 C C . ASP A 1 82 ? -6.151 2.446 -5.666 1.00 98.25 82 ASP A C 1
ATOM 704 O O . ASP A 1 82 ? -5.204 1.705 -5.903 1.00 98.25 82 ASP A O 1
ATOM 708 N N . ILE A 1 83 ? -6.551 2.684 -4.407 1.00 98.38 83 ILE A N 1
ATOM 709 C CA . ILE A 1 83 ? -5.963 2.010 -3.232 1.00 98.38 83 ILE A CA 1
ATOM 710 C C . ILE A 1 83 ? -5.970 0.485 -3.415 1.00 98.38 83 ILE A C 1
ATOM 712 O O . ILE A 1 83 ? -5.002 -0.172 -3.045 1.00 98.38 83 ILE A O 1
ATOM 716 N N . SER A 1 84 ? -7.026 -0.076 -4.021 1.00 97.19 84 SER A N 1
ATOM 717 C CA . SER A 1 84 ? -7.121 -1.523 -4.267 1.00 97.19 84 SER A CA 1
ATOM 718 C C . SER A 1 84 ? -5.994 -2.047 -5.156 1.00 97.19 84 SER A C 1
ATOM 720 O O . SER A 1 84 ? -5.427 -3.091 -4.855 1.00 97.19 84 SER A O 1
ATOM 722 N N . LYS A 1 85 ? -5.580 -1.273 -6.168 1.00 96.62 85 LYS A N 1
ATOM 723 C CA . LYS A 1 85 ? -4.471 -1.648 -7.052 1.00 96.62 85 LYS A CA 1
ATOM 724 C C . LYS A 1 85 ? -3.172 -1.822 -6.275 1.00 96.62 85 LYS A C 1
ATOM 726 O O . LYS A 1 85 ? -2.414 -2.721 -6.591 1.00 96.62 85 LYS A O 1
ATOM 731 N N . PHE A 1 86 ? -2.932 -0.987 -5.263 1.00 97.44 86 PHE A N 1
ATOM 732 C CA . PHE A 1 86 ? -1.739 -1.070 -4.417 1.00 97.44 86 PHE A CA 1
ATOM 733 C C . PHE A 1 86 ? -1.854 -2.126 -3.315 1.00 97.44 86 PHE A C 1
ATOM 735 O O . PHE A 1 86 ? -0.835 -2.653 -2.888 1.00 97.44 86 PHE A O 1
ATOM 742 N N . ILE A 1 87 ? -3.068 -2.452 -2.855 1.00 96.69 87 ILE A N 1
ATOM 743 C CA . ILE A 1 87 ? -3.294 -3.599 -1.960 1.00 96.69 87 ILE A CA 1
ATOM 744 C C . ILE A 1 87 ? -2.906 -4.901 -2.668 1.00 96.69 87 ILE A C 1
ATOM 746 O O . ILE A 1 87 ? -2.238 -5.738 -2.066 1.00 96.69 87 ILE A O 1
ATOM 750 N N . ASP A 1 88 ? -3.279 -5.043 -3.941 1.00 94.94 88 ASP A N 1
ATOM 751 C CA . ASP A 1 88 ? -2.990 -6.237 -4.743 1.00 94.94 88 ASP A CA 1
ATOM 752 C C . ASP A 1 88 ? -1.481 -6.467 -4.968 1.00 94.94 88 ASP A C 1
ATOM 754 O O . ASP A 1 88 ? -1.083 -7.593 -5.255 1.00 94.94 88 ASP A O 1
ATOM 758 N N . MET A 1 89 ? -0.651 -5.425 -4.824 1.00 94.81 89 MET A N 1
ATOM 759 C CA . MET A 1 89 ? 0.814 -5.483 -4.986 1.00 94.81 89 MET A CA 1
ATOM 760 C C . MET A 1 89 ? 1.545 -5.975 -3.732 1.00 94.81 89 MET A C 1
ATOM 762 O O . MET A 1 89 ? 2.755 -6.187 -3.769 1.00 94.81 89 MET A O 1
ATOM 766 N N . LEU A 1 90 ? 0.856 -6.081 -2.592 1.00 95.25 90 LEU A N 1
ATOM 767 C CA . LEU A 1 90 ? 1.510 -6.410 -1.330 1.00 95.25 90 LEU A CA 1
ATOM 768 C C . LEU A 1 90 ? 1.908 -7.886 -1.288 1.00 95.25 90 LEU A C 1
ATOM 770 O O . LEU A 1 90 ? 1.081 -8.776 -1.492 1.00 95.25 90 LEU A O 1
ATOM 774 N N . ASP A 1 91 ? 3.177 -8.114 -0.970 1.00 93.75 91 ASP A N 1
ATOM 775 C CA . ASP A 1 91 ? 3.812 -9.424 -0.915 1.00 93.75 91 ASP A CA 1
ATOM 776 C C . ASP A 1 91 ? 4.858 -9.455 0.214 1.00 93.75 91 ASP A C 1
ATOM 778 O O . ASP A 1 91 ? 5.847 -8.717 0.210 1.00 93.75 91 ASP A O 1
ATOM 782 N N . ASP A 1 92 ? 4.619 -10.305 1.205 1.00 93.50 92 ASP A N 1
ATOM 783 C CA . ASP A 1 92 ? 5.464 -10.536 2.373 1.00 93.50 92 ASP A CA 1
ATOM 784 C C . ASP A 1 92 ? 6.765 -11.263 1.994 1.00 93.50 92 ASP A C 1
ATOM 786 O O . ASP A 1 92 ? 7.763 -11.119 2.706 1.00 93.50 92 ASP A O 1
ATOM 790 N N . ASP A 1 93 ? 6.779 -11.967 0.856 1.00 90.44 93 ASP A N 1
ATOM 791 C CA . ASP A 1 93 ? 7.945 -12.657 0.298 1.00 90.44 93 ASP A CA 1
ATOM 792 C C . ASP A 1 93 ? 8.695 -11.805 -0.746 1.00 90.44 93 ASP A C 1
ATOM 794 O O . ASP A 1 93 ? 9.645 -12.282 -1.377 1.00 90.44 93 ASP A O 1
ATOM 798 N N . CYS A 1 94 ? 8.328 -10.524 -0.912 1.00 88.94 94 CYS A N 1
ATOM 799 C CA . CYS A 1 94 ? 9.027 -9.617 -1.820 1.00 88.94 94 CYS A CA 1
ATOM 800 C C . CYS A 1 94 ? 10.531 -9.575 -1.498 1.00 88.94 94 CYS A C 1
ATOM 802 O O . CYS A 1 94 ? 10.950 -9.224 -0.389 1.00 88.94 94 CYS A O 1
ATOM 804 N N . TYR A 1 95 ? 11.363 -9.879 -2.499 1.00 82.75 95 TYR A N 1
ATOM 805 C CA . TYR A 1 95 ? 12.818 -9.983 -2.341 1.00 82.75 95 TYR A CA 1
ATOM 806 C C . TYR A 1 95 ? 13.472 -8.685 -1.846 1.00 82.75 95 TYR A C 1
ATOM 808 O O . TYR A 1 95 ? 14.556 -8.721 -1.257 1.00 82.75 95 TYR A O 1
ATOM 816 N N . GLN A 1 96 ? 12.819 -7.542 -2.078 1.00 87.56 96 GLN A N 1
ATOM 817 C CA . GLN A 1 96 ? 13.259 -6.232 -1.627 1.00 87.56 96 GLN A CA 1
ATOM 818 C C . GLN A 1 96 ? 12.178 -5.571 -0.751 1.00 87.56 96 GLN A C 1
ATOM 820 O O . GLN A 1 96 ? 11.337 -4.819 -1.247 1.00 87.56 96 GLN A O 1
ATOM 825 N N . PRO A 1 97 ? 12.245 -5.748 0.584 1.00 89.00 97 PRO A N 1
ATOM 826 C CA . PRO A 1 97 ? 11.263 -5.223 1.540 1.00 89.00 97 PRO A CA 1
ATOM 827 C C . PRO A 1 97 ? 10.960 -3.720 1.433 1.00 89.00 97 PRO A C 1
ATOM 829 O O . PRO A 1 97 ? 9.876 -3.279 1.822 1.00 89.00 97 PRO A O 1
ATOM 832 N N . SER A 1 98 ? 11.900 -2.914 0.917 1.00 92.12 98 SER A N 1
ATOM 833 C CA . SER A 1 98 ? 11.695 -1.472 0.737 1.00 92.12 98 SER A CA 1
ATOM 834 C C . SER A 1 98 ? 10.633 -1.135 -0.312 1.00 92.12 98 SER A C 1
ATOM 836 O O . SER A 1 98 ? 10.047 -0.061 -0.241 1.00 92.12 98 SER A O 1
ATOM 838 N N . PHE A 1 99 ? 10.365 -2.028 -1.266 1.00 94.00 99 PHE A N 1
ATOM 839 C CA . PHE A 1 99 ? 9.326 -1.828 -2.280 1.00 94.00 99 PHE A CA 1
ATOM 840 C C . PHE A 1 99 ? 7.924 -1.937 -1.700 1.00 94.00 99 PHE A C 1
ATOM 842 O O . PHE A 1 99 ? 7.044 -1.144 -2.031 1.00 94.00 99 PHE A O 1
ATOM 849 N N . MET A 1 100 ? 7.738 -2.838 -0.740 1.00 95.81 100 MET A N 1
ATOM 850 C CA . MET A 1 100 ? 6.497 -2.902 0.021 1.00 95.81 100 MET A CA 1
ATOM 851 C C . MET A 1 100 ? 6.316 -1.654 0.888 1.00 95.81 100 MET A C 1
ATOM 853 O O . MET A 1 100 ? 5.230 -1.081 0.931 1.00 95.81 100 MET A O 1
ATOM 857 N N . ASP A 1 101 ? 7.392 -1.153 1.507 1.00 96.12 101 ASP A N 1
ATOM 858 C CA . ASP A 1 101 ? 7.348 0.134 2.213 1.00 96.12 101 ASP A CA 1
ATOM 859 C C . ASP A 1 101 ? 6.979 1.301 1.282 1.00 96.12 101 ASP A C 1
ATOM 861 O O . ASP A 1 101 ? 6.244 2.200 1.689 1.00 96.12 101 ASP A O 1
ATOM 865 N N . ASP A 1 102 ? 7.466 1.318 0.042 1.00 97.50 102 ASP A N 1
ATOM 866 C CA . ASP A 1 102 ? 7.092 2.337 -0.942 1.00 97.50 102 ASP A CA 1
ATOM 867 C C . ASP A 1 102 ? 5.608 2.244 -1.314 1.00 97.50 10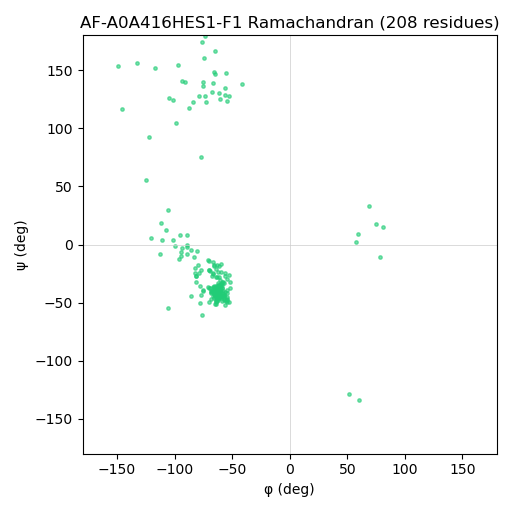2 ASP A C 1
ATOM 869 O O . ASP A 1 102 ? 4.912 3.260 -1.279 1.00 97.50 102 ASP A O 1
ATOM 873 N N . THR A 1 103 ? 5.091 1.036 -1.546 1.00 97.69 103 THR A N 1
ATO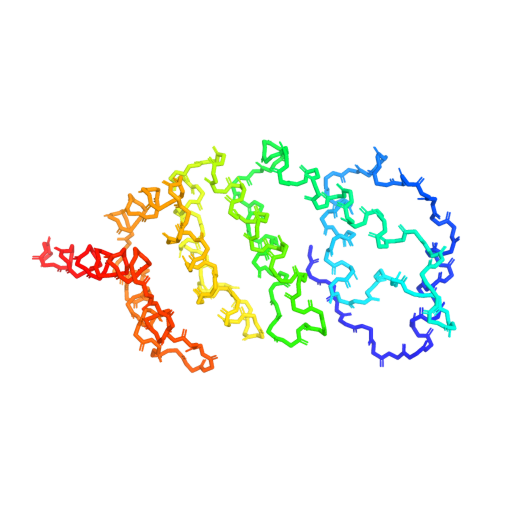M 874 C CA . THR A 1 103 ? 3.658 0.781 -1.785 1.00 97.69 103 THR A CA 1
ATOM 875 C C . THR A 1 103 ? 2.792 1.284 -0.631 1.00 97.69 103 THR A C 1
ATOM 877 O O . THR A 1 103 ? 1.822 2.016 -0.842 1.00 97.69 103 THR A O 1
ATOM 880 N N . LEU A 1 104 ? 3.180 0.996 0.617 1.00 98.00 104 LEU A N 1
ATOM 881 C CA . LEU A 1 104 ? 2.473 1.492 1.802 1.00 98.00 104 LEU A CA 1
ATOM 882 C C . LEU A 1 104 ? 2.507 3.021 1.913 1.00 98.00 104 LEU A C 1
ATOM 884 O O . LEU A 1 104 ? 1.516 3.639 2.313 1.00 98.00 104 LEU A O 1
ATOM 888 N N . LYS A 1 105 ? 3.620 3.665 1.539 1.00 98.31 105 LYS A N 1
ATOM 889 C CA . LYS A 1 105 ? 3.699 5.134 1.498 1.00 98.31 105 LYS A CA 1
ATOM 890 C C . LYS A 1 105 ? 2.783 5.712 0.424 1.00 98.31 105 LYS A C 1
ATOM 892 O O . LYS A 1 105 ? 2.196 6.763 0.683 1.00 98.31 105 LYS A O 1
ATOM 897 N N . VAL A 1 106 ? 2.637 5.049 -0.727 1.00 98.56 106 VAL A N 1
ATOM 898 C CA . VAL A 1 106 ? 1.702 5.460 -1.789 1.00 98.56 106 VAL A CA 1
ATOM 899 C C . VAL A 1 106 ? 0.264 5.365 -1.289 1.00 98.56 106 VAL A C 1
ATOM 901 O O . VAL A 1 106 ? -0.434 6.378 -1.302 1.00 98.56 106 VAL A O 1
ATOM 904 N N . ILE A 1 107 ? -0.141 4.225 -0.716 1.00 98.62 107 ILE A N 1
ATOM 905 C CA . ILE A 1 107 ? -1.465 4.058 -0.086 1.00 98.62 107 ILE A CA 1
ATOM 906 C C . ILE A 1 107 ? -1.719 5.167 0.941 1.00 98.62 107 ILE A C 1
ATOM 908 O O . ILE A 1 107 ? -2.747 5.845 0.899 1.00 98.62 107 ILE A O 1
ATOM 912 N N . ARG A 1 108 ? -0.759 5.415 1.841 1.00 98.44 108 ARG A N 1
ATOM 913 C CA . ARG A 1 108 ? -0.870 6.485 2.839 1.00 98.44 108 ARG A CA 1
ATOM 914 C C . ARG A 1 108 ? -1.003 7.863 2.189 1.00 98.44 108 ARG A C 1
ATOM 916 O O . ARG A 1 108 ? -1.767 8.678 2.694 1.00 98.44 108 ARG A O 1
ATOM 923 N N . SER A 1 109 ? -0.281 8.149 1.105 1.00 98.50 109 SER A N 1
ATOM 924 C CA . SER A 1 109 ? -0.381 9.435 0.400 1.00 98.50 109 SER A CA 1
ATOM 925 C C . SER A 1 109 ? -1.776 9.653 -0.188 1.00 98.50 109 SER A C 1
ATOM 927 O O . SER A 1 109 ? -2.376 10.710 0.018 1.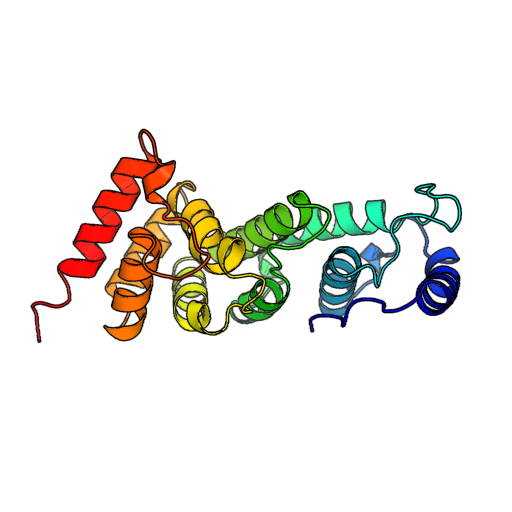00 98.50 109 SER A O 1
ATOM 929 N N . ILE A 1 110 ? -2.343 8.617 -0.814 1.00 98.75 110 ILE A N 1
ATOM 930 C CA . ILE A 1 110 ? -3.718 8.631 -1.332 1.00 98.75 110 ILE A CA 1
ATOM 931 C C . ILE A 1 110 ? -4.709 8.891 -0.187 1.00 98.75 110 ILE A C 1
ATOM 933 O O . ILE A 1 110 ? -5.583 9.749 -0.305 1.00 98.75 110 ILE A O 1
ATOM 937 N N . ILE A 1 111 ? -4.537 8.231 0.963 1.00 98.75 111 ILE A N 1
ATOM 938 C CA . ILE A 1 111 ? -5.389 8.438 2.147 1.00 98.75 111 ILE A CA 1
ATOM 939 C C . ILE A 1 111 ? -5.227 9.845 2.732 1.00 98.75 111 ILE A C 1
ATOM 941 O O . ILE A 1 111 ? -6.210 10.443 3.154 1.00 98.75 111 ILE A O 1
ATOM 945 N N . ARG A 1 112 ? -4.021 10.421 2.744 1.00 98.44 112 ARG A N 1
ATOM 946 C CA . ARG A 1 112 ? -3.824 11.815 3.184 1.00 98.44 112 ARG A CA 1
ATOM 947 C C . ARG A 1 112 ? -4.588 12.801 2.304 1.00 98.44 112 ARG A C 1
ATOM 949 O O . ARG A 1 112 ? -5.067 13.801 2.826 1.00 98.44 112 ARG A O 1
ATOM 956 N N . PHE A 1 113 ? -4.691 12.526 1.005 1.00 98.62 113 PHE A N 1
ATOM 957 C CA . PHE A 1 113 ? -5.400 13.379 0.055 1.00 98.62 113 PHE A CA 1
ATOM 958 C C . PHE A 1 113 ? -6.924 13.212 0.126 1.00 98.62 113 PHE A C 1
ATOM 960 O O . PHE A 1 113 ? -7.641 14.197 0.279 1.00 98.62 113 PHE A O 1
ATOM 967 N N . HIS A 1 114 ? -7.423 11.972 0.075 1.00 98.62 114 HIS A N 1
ATOM 968 C CA . HIS A 1 114 ? -8.865 11.667 0.136 1.00 98.62 114 HIS A CA 1
ATOM 969 C C . HIS A 1 114 ? -9.433 11.682 1.565 1.00 98.62 114 HIS A C 1
ATOM 971 O O . HIS A 1 114 ? -10.638 11.545 1.774 1.00 98.62 114 HIS A O 1
ATOM 977 N N . GLY A 1 115 ? -8.573 11.842 2.568 1.00 98.44 115 GLY A N 1
ATOM 978 C CA . GLY A 1 115 ? -8.935 11.933 3.973 1.00 98.44 115 GLY A CA 1
ATOM 979 C C . GLY A 1 115 ? -9.649 10.686 4.494 1.00 98.44 115 GLY A C 1
ATOM 980 O O . GLY A 1 115 ? -9.245 9.545 4.252 1.00 98.44 115 GLY A O 1
ATOM 981 N N . LYS A 1 116 ? -10.746 10.917 5.221 1.00 98.00 116 LYS A N 1
ATOM 982 C CA . LYS A 1 116 ? -11.589 9.863 5.799 1.00 98.00 116 LYS A CA 1
ATOM 983 C C . LYS A 1 116 ? -12.078 8.857 4.756 1.00 98.00 116 LYS A C 1
ATOM 985 O O . LYS A 1 116 ? -12.099 7.666 5.052 1.00 98.00 116 LYS A O 1
ATOM 990 N N . ASP A 1 117 ? -12.434 9.299 3.552 1.00 98.44 117 ASP A N 1
ATOM 991 C CA . ASP A 1 117 ? -12.973 8.400 2.525 1.00 98.44 117 ASP A CA 1
ATOM 992 C C . ASP A 1 117 ? -11.913 7.389 2.065 1.00 98.44 117 ASP A C 1
ATOM 994 O O . ASP A 1 117 ? -12.219 6.212 1.878 1.00 98.44 117 ASP A O 1
ATOM 998 N N . GLY A 1 118 ? -10.643 7.807 2.002 1.00 98.50 118 GLY A N 1
ATOM 999 C CA . GLY A 1 118 ? -9.515 6.901 1.775 1.00 98.50 118 GLY A CA 1
ATOM 1000 C C . GLY A 1 118 ? -9.335 5.879 2.896 1.00 98.50 118 GLY A C 1
ATOM 1001 O O . GLY A 1 118 ? -9.143 4.695 2.624 1.00 98.50 118 GLY A O 1
ATOM 1002 N N . ALA A 1 119 ? -9.444 6.308 4.156 1.00 98.56 119 ALA A N 1
ATOM 1003 C CA . ALA A 1 119 ? -9.360 5.397 5.296 1.00 98.56 119 ALA A CA 1
ATOM 1004 C C . ALA A 1 119 ? -10.518 4.379 5.302 1.00 98.56 119 ALA A C 1
ATOM 1006 O O . ALA A 1 119 ? -10.277 3.188 5.479 1.00 98.56 119 ALA A O 1
ATOM 1007 N N . ILE A 1 120 ? -11.757 4.814 5.038 1.00 98.50 120 ILE A N 1
ATOM 1008 C CA . ILE A 1 120 ? -12.925 3.923 4.895 1.00 98.50 120 ILE A CA 1
ATOM 1009 C C . ILE A 1 120 ? -12.698 2.913 3.768 1.00 98.50 120 ILE A C 1
ATOM 1011 O O . ILE A 1 120 ? -12.979 1.720 3.931 1.00 98.50 120 ILE A O 1
ATOM 1015 N N . TYR A 1 121 ? -12.176 3.373 2.629 1.00 98.50 121 TYR A N 1
ATOM 1016 C CA . TYR A 1 121 ? -11.918 2.496 1.496 1.00 98.50 121 TYR A CA 1
ATOM 1017 C C . TYR A 1 121 ? -10.888 1.421 1.844 1.00 98.50 121 TYR A C 1
ATOM 1019 O O . TYR A 1 121 ? -11.164 0.243 1.636 1.00 98.50 121 TYR A O 1
ATOM 1027 N N . LEU A 1 122 ? -9.757 1.788 2.459 1.00 98.38 122 LEU A N 1
ATOM 1028 C CA . LEU A 1 122 ? -8.771 0.806 2.921 1.00 98.38 122 LEU A CA 1
ATOM 1029 C C . LEU A 1 122 ? -9.408 -0.218 3.870 1.00 98.38 122 LEU A C 1
ATOM 1031 O O . LEU A 1 122 ? -9.290 -1.418 3.635 1.00 98.38 122 LEU A O 1
ATOM 1035 N N . LEU A 1 123 ? -10.114 0.243 4.911 1.00 98.00 123 LEU A N 1
ATOM 1036 C CA . LEU A 1 123 ? -10.708 -0.639 5.922 1.00 98.00 123 LEU A CA 1
ATOM 1037 C C . LEU A 1 123 ? -11.709 -1.638 5.329 1.00 98.00 123 LEU A C 1
ATOM 1039 O O . LEU A 1 123 ? -11.701 -2.810 5.698 1.00 98.00 123 LEU A O 1
ATOM 1043 N N . SER A 1 124 ? -12.540 -1.194 4.386 1.00 96.75 124 SER A N 1
ATOM 1044 C CA . SER A 1 124 ? -13.517 -2.056 3.703 1.00 96.75 124 SER A CA 1
ATOM 1045 C C . SER A 1 124 ? -12.887 -3.077 2.745 1.00 96.75 124 SER A C 1
ATOM 1047 O O . SER A 1 124 ? -13.551 -4.040 2.363 1.00 96.75 124 SER A O 1
ATOM 1049 N N . HIS A 1 125 ? -11.609 -2.907 2.392 1.00 96.62 125 HIS A N 1
ATOM 1050 C CA . HIS A 1 125 ? -10.879 -3.781 1.471 1.00 96.62 125 HIS A CA 1
ATOM 1051 C C . HIS A 1 125 ? -9.781 -4.609 2.151 1.00 96.62 125 HIS A C 1
ATOM 1053 O O . HIS A 1 125 ? -9.113 -5.378 1.467 1.00 96.62 125 HIS A O 1
ATOM 1059 N N . LEU A 1 126 ? -9.627 -4.545 3.480 1.00 94.75 126 LEU A N 1
ATOM 1060 C CA . LEU A 1 126 ? -8.650 -5.374 4.207 1.00 94.75 126 LEU A CA 1
ATOM 1061 C C . LEU A 1 126 ? -8.861 -6.879 3.971 1.00 94.75 126 LEU A C 1
ATOM 1063 O O . LEU A 1 126 ? -7.900 -7.634 3.889 1.00 94.75 126 LEU A O 1
ATOM 1067 N N . GLN A 1 127 ? -10.109 -7.317 3.793 1.00 92.50 127 GLN A N 1
ATOM 1068 C CA . GLN A 1 127 ? -10.429 -8.715 3.477 1.00 92.50 127 GLN A CA 1
ATOM 1069 C C . GLN A 1 127 ? -9.926 -9.177 2.100 1.00 92.50 127 GLN A C 1
ATOM 1071 O O . GLN A 1 127 ? -9.856 -10.378 1.856 1.00 92.50 127 GLN A O 1
ATOM 1076 N N . ASN A 1 128 ? -9.605 -8.232 1.211 1.00 94.50 128 ASN A N 1
ATOM 1077 C CA . ASN A 1 128 ? -9.119 -8.501 -0.139 1.00 94.50 128 ASN A CA 1
ATOM 1078 C C . ASN A 1 128 ? -7.587 -8.512 -0.215 1.00 94.50 128 ASN A C 1
ATOM 1080 O O . ASN A 1 128 ? -7.053 -8.762 -1.289 1.00 94.50 128 ASN A O 1
ATOM 1084 N N . VAL A 1 129 ? -6.885 -8.233 0.892 1.00 95.62 129 VAL A N 1
ATOM 1085 C CA . VAL A 1 129 ? -5.421 -8.325 0.938 1.00 95.62 129 VAL A CA 1
ATOM 1086 C C . VAL A 1 129 ? -4.999 -9.740 0.516 1.00 95.62 129 VAL A C 1
ATOM 1088 O O . VAL A 1 129 ? -5.526 -10.708 1.080 1.00 95.62 129 VAL A O 1
ATOM 1091 N N . PRO A 1 130 ? -4.072 -9.880 -0.452 1.00 93.12 130 PRO A N 1
ATOM 1092 C CA . PRO A 1 130 ? -3.587 -11.184 -0.887 1.00 93.12 130 PRO A CA 1
ATOM 1093 C C . PRO A 1 130 ? -3.035 -12.009 0.278 1.00 93.12 130 PRO A C 1
ATOM 1095 O O . PRO A 1 130 ? -2.467 -11.457 1.219 1.00 93.12 130 PRO A O 1
ATOM 1098 N N . GLU A 1 131 ? -3.168 -13.338 0.216 1.00 93.44 131 GLU A N 1
ATOM 1099 C CA . GLU A 1 131 ? -2.683 -14.227 1.284 1.00 93.44 131 GLU A CA 1
ATOM 1100 C C . GLU A 1 131 ? -1.190 -14.021 1.553 1.00 93.44 131 GLU A C 1
ATOM 1102 O O . GLU A 1 131 ? -0.781 -13.962 2.709 1.00 93.44 131 GLU A O 1
ATOM 1107 N N . GLN A 1 132 ? -0.411 -13.858 0.482 1.00 91.69 132 GLN A N 1
ATOM 1108 C CA . GLN A 1 132 ? 1.022 -13.615 0.544 1.00 91.69 132 GLN A CA 1
ATOM 1109 C C . GLN A 1 132 ? 1.389 -12.221 1.055 1.00 91.69 132 GLN A C 1
ATOM 1111 O O . GLN A 1 132 ? 2.541 -12.018 1.368 1.00 91.69 132 GLN A O 1
ATOM 1116 N N . GLY A 1 133 ? 0.460 -11.266 1.139 1.00 94.38 133 GLY A N 1
ATOM 1117 C CA . GLY A 1 133 ? 0.735 -9.876 1.522 1.00 94.38 133 GLY A CA 1
ATOM 1118 C C . GLY A 1 133 ? 0.146 -9.474 2.868 1.00 94.38 133 GLY A C 1
ATOM 1119 O O . GLY A 1 133 ? -0.089 -8.287 3.104 1.00 94.38 133 GLY A O 1
ATOM 1120 N N . LYS A 1 134 ? -0.211 -10.431 3.729 1.00 95.56 134 LYS A N 1
ATOM 1121 C CA . LYS A 1 134 ? -0.991 -10.162 4.944 1.00 95.56 134 LYS A CA 1
ATOM 1122 C C . LYS A 1 134 ? -0.221 -9.384 6.005 1.00 95.56 134 LYS A C 1
ATOM 1124 O O . LYS A 1 134 ? -0.825 -8.537 6.668 1.00 95.56 134 LYS A O 1
ATOM 1129 N N . GLU A 1 135 ? 1.073 -9.623 6.195 1.00 95.25 135 GLU A N 1
ATOM 1130 C CA . GLU A 1 135 ? 1.883 -8.854 7.147 1.00 95.25 135 GLU A CA 1
ATOM 1131 C C . GLU A 1 135 ? 1.961 -7.387 6.704 1.00 95.25 135 GLU A C 1
ATOM 1133 O O . GLU A 1 135 ? 1.670 -6.482 7.497 1.00 95.25 135 GLU A O 1
ATOM 1138 N N . TYR A 1 136 ? 2.270 -7.118 5.434 1.00 95.69 136 TYR A N 1
ATOM 1139 C CA . TYR A 1 136 ? 2.293 -5.747 4.920 1.00 95.69 136 TYR A CA 1
ATOM 1140 C C . TYR A 1 136 ? 0.897 -5.112 4.860 1.00 95.69 136 TYR A C 1
ATOM 1142 O O . TYR A 1 136 ? 0.706 -3.982 5.319 1.00 95.69 136 TYR A O 1
ATOM 1150 N N . GLY A 1 137 ? -0.087 -5.830 4.327 1.00 95.00 137 GLY A N 1
ATOM 1151 C CA . GLY A 1 137 ? -1.420 -5.314 4.022 1.00 95.00 137 GLY A CA 1
ATOM 1152 C C . GLY A 1 137 ? -2.357 -5.189 5.208 1.00 95.00 137 GLY A C 1
ATOM 1153 O O . GLY A 1 137 ? -3.233 -4.326 5.169 1.00 95.00 137 GLY A O 1
ATOM 1154 N N . LEU A 1 138 ? -2.160 -5.960 6.279 1.00 95.81 138 LEU A N 1
ATOM 1155 C CA . LEU A 1 138 ? -2.982 -5.870 7.489 1.00 95.81 138 LEU A CA 1
ATOM 1156 C C . LEU A 1 138 ? -2.238 -5.185 8.636 1.00 95.81 138 LEU A C 1
ATOM 1158 O O . LEU A 1 138 ? -2.734 -4.209 9.194 1.00 95.81 138 LEU A O 1
ATOM 1162 N N . CYS A 1 139 ? -1.046 -5.669 8.995 1.00 94.94 139 CYS A N 1
ATOM 1163 C CA . CYS A 1 139 ? -0.294 -5.114 10.122 1.00 94.94 139 CYS A CA 1
ATOM 1164 C C . CYS A 1 139 ? 0.364 -3.785 9.741 1.00 94.94 139 CYS A C 1
ATOM 1166 O O . CYS A 1 139 ? 0.081 -2.745 10.346 1.00 94.94 139 CYS A O 1
ATOM 1168 N N . ARG A 1 140 ? 1.248 -3.789 8.737 1.00 94.94 140 ARG A N 1
ATOM 1169 C CA . ARG A 1 140 ? 2.065 -2.602 8.453 1.00 94.94 140 ARG A CA 1
ATOM 1170 C C . ARG A 1 140 ? 1.252 -1.451 7.877 1.00 94.94 140 ARG A C 1
ATOM 1172 O O . ARG A 1 140 ? 1.493 -0.318 8.282 1.00 94.94 140 ARG A O 1
ATOM 1179 N N . SER A 1 141 ? 0.268 -1.709 7.019 1.00 95.00 141 SER A N 1
ATOM 1180 C CA . SER A 1 141 ? -0.641 -0.675 6.503 1.00 95.00 141 SER A CA 1
ATOM 1181 C C . SER A 1 141 ? -1.319 0.103 7.640 1.00 95.00 141 SER A C 1
ATOM 1183 O O . SER A 1 141 ? -1.252 1.334 7.669 1.00 95.00 141 SER A O 1
ATOM 1185 N N . LEU A 1 142 ? -1.863 -0.596 8.645 1.00 95.31 142 LEU A N 1
ATOM 1186 C CA . LEU A 1 142 ? -2.455 0.024 9.828 1.00 95.31 142 LEU A CA 1
ATOM 1187 C C . LEU A 1 142 ? -1.413 0.795 10.633 1.00 95.31 142 LEU A C 1
ATOM 1189 O O . LEU A 1 142 ? -1.666 1.944 10.995 1.00 95.31 142 LEU A O 1
ATOM 1193 N N . ARG A 1 143 ? -0.223 0.225 10.867 1.00 94.81 143 ARG A N 1
ATOM 1194 C CA . ARG A 1 143 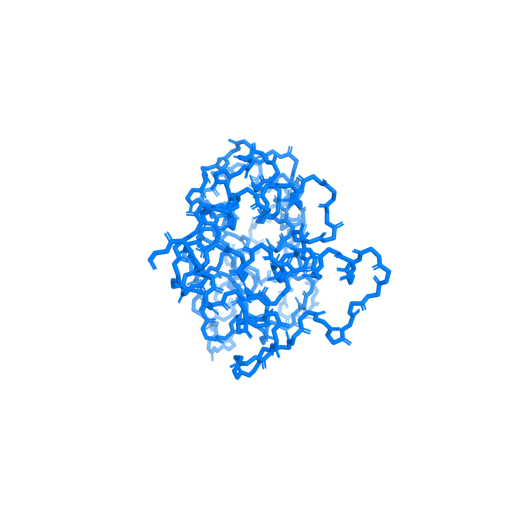? 0.863 0.933 11.570 1.00 94.81 143 ARG A CA 1
ATOM 1195 C C . ARG A 1 143 ? 1.234 2.242 10.876 1.00 94.81 143 ARG A C 1
ATOM 1197 O O . ARG A 1 143 ? 1.351 3.262 11.548 1.00 94.81 143 ARG A O 1
ATOM 1204 N N . TYR A 1 144 ? 1.343 2.250 9.546 1.00 94.69 144 TYR A N 1
ATOM 1205 C CA . TYR A 1 144 ? 1.630 3.457 8.761 1.00 94.69 144 TYR A CA 1
ATOM 1206 C C . TYR A 1 144 ? 0.578 4.554 8.958 1.00 94.69 144 TYR A C 1
ATOM 1208 O O . TYR A 1 144 ? 0.941 5.734 8.973 1.00 94.69 144 TYR A O 1
ATOM 1216 N N . LEU A 1 145 ? -0.695 4.182 9.132 1.00 96.56 145 LEU A N 1
ATOM 1217 C CA . LEU A 1 145 ? -1.765 5.134 9.429 1.00 96.56 145 LEU A CA 1
ATOM 1218 C C . LEU A 1 145 ? -1.776 5.587 10.891 1.00 96.56 145 LEU A C 1
ATOM 1220 O O . LEU A 1 145 ? -2.082 6.748 11.158 1.00 96.56 145 LEU A O 1
ATOM 1224 N N . ILE A 1 146 ? -1.440 4.688 11.820 1.00 96.12 146 ILE A N 1
ATOM 1225 C CA . ILE A 1 146 ? -1.385 4.946 13.265 1.00 96.12 146 ILE A CA 1
ATOM 1226 C C . ILE A 1 146 ? -0.280 5.948 13.597 1.00 96.12 146 ILE A C 1
ATOM 1228 O O . ILE A 1 146 ? -0.507 6.889 14.357 1.00 96.12 146 ILE A O 1
ATOM 1232 N N . VAL A 1 147 ? 0.917 5.779 13.036 1.00 94.62 147 VAL A N 1
ATOM 1233 C CA . VAL A 1 147 ? 2.066 6.637 13.371 1.00 94.62 147 VAL A CA 1
ATOM 1234 C C . VAL A 1 147 ? 2.006 8.011 12.698 1.00 94.62 147 VAL A C 1
ATOM 1236 O O . VAL A 1 147 ? 2.601 8.962 13.204 1.00 94.62 147 VAL A O 1
ATOM 1239 N N . ASP A 1 148 ? 1.269 8.164 11.594 1.00 96.19 148 ASP A N 1
ATOM 1240 C CA . ASP A 1 148 ? 1.151 9.444 10.889 1.00 96.19 148 ASP A CA 1
ATOM 1241 C C . ASP A 1 148 ? 0.065 10.342 11.508 1.00 96.19 148 ASP A C 1
ATOM 1243 O O . ASP A 1 148 ? -1.111 9.995 11.603 1.00 96.19 148 ASP A O 1
ATOM 1247 N N . ASN A 1 149 ? 0.472 11.547 11.916 1.00 97.19 149 ASN A N 1
ATOM 1248 C CA . ASN A 1 149 ? -0.387 12.531 12.583 1.00 97.19 149 ASN A CA 1
ATOM 1249 C C . ASN A 1 149 ? -1.556 13.005 11.711 1.00 97.19 149 ASN A C 1
ATOM 1251 O O . ASN A 1 149 ? -2.546 13.493 12.249 1.00 97.19 149 ASN A O 1
ATOM 1255 N N . ILE A 1 150 ? -1.424 12.900 10.387 1.00 97.44 150 ILE A N 1
ATOM 1256 C CA . ILE A 1 150 ? -2.457 13.339 9.446 1.00 97.44 150 ILE A CA 1
ATOM 1257 C C . ILE A 1 150 ? -3.491 12.239 9.219 1.00 97.44 150 ILE A C 1
ATOM 1259 O O . ILE A 1 150 ? -4.684 12.518 9.254 1.00 97.44 150 ILE A O 1
ATOM 1263 N N . THR A 1 151 ? -3.063 10.992 9.022 1.00 97.81 151 THR A N 1
ATOM 1264 C CA . THR A 1 151 ? -3.995 9.891 8.746 1.00 97.81 151 THR A CA 1
ATOM 1265 C C . THR A 1 151 ? -4.638 9.301 9.989 1.00 97.81 151 THR A C 1
ATOM 1267 O O . THR A 1 151 ? -5.729 8.746 9.885 1.00 97.81 151 THR A O 1
ATOM 1270 N N . PHE A 1 152 ? -4.010 9.412 11.162 1.00 98.31 152 PHE A N 1
ATOM 1271 C CA . PHE A 1 152 ? -4.565 8.830 12.382 1.00 98.31 152 PHE A CA 1
ATOM 1272 C C . PHE A 1 152 ? -5.974 9.361 12.731 1.00 98.31 152 PHE A C 1
ATOM 1274 O O . PHE A 1 152 ? -6.853 8.544 13.009 1.00 98.31 152 PHE A O 1
ATOM 1281 N N . PRO A 1 153 ? -6.266 10.679 12.654 1.00 98.38 153 PRO A N 1
ATOM 1282 C CA . PRO A 1 153 ? -7.635 11.184 12.783 1.00 98.38 153 PRO A CA 1
ATOM 1283 C C . PRO A 1 153 ? -8.627 10.542 11.800 1.00 98.38 153 PRO A C 1
ATOM 1285 O O . PRO A 1 153 ? -9.694 10.099 12.218 1.00 98.38 153 PRO A O 1
ATOM 1288 N N . TYR A 1 154 ? -8.250 10.407 10.524 1.00 98.50 154 TYR A N 1
ATOM 1289 C CA . TYR A 1 154 ? -9.094 9.782 9.499 1.00 98.50 154 TYR A CA 1
ATOM 1290 C C . TYR A 1 154 ? -9.370 8.306 9.789 1.00 98.50 154 TYR A C 1
ATOM 1292 O O . TYR A 1 154 ? -10.489 7.840 9.587 1.00 98.50 154 TYR A O 1
ATOM 1300 N N . LEU A 1 155 ? -8.376 7.581 10.310 1.00 98.19 155 LEU A N 1
ATOM 1301 C CA . LEU A 1 155 ? -8.538 6.192 10.734 1.00 98.19 155 LEU A CA 1
ATOM 1302 C C . LEU A 1 155 ? -9.575 6.068 11.860 1.00 98.19 155 LEU A C 1
ATOM 1304 O O . LEU A 1 155 ? -10.440 5.197 11.796 1.00 98.19 155 LEU A O 1
ATOM 1308 N N . LYS A 1 156 ? -9.546 6.964 12.855 1.00 97.94 156 LYS A N 1
ATOM 1309 C CA . LYS A 1 156 ? -10.543 6.978 13.941 1.00 97.94 156 LYS A CA 1
ATOM 1310 C C . LYS A 1 156 ? -11.953 7.231 13.422 1.00 97.94 156 LYS A C 1
ATOM 1312 O O . LYS A 1 156 ? -12.884 6.522 13.799 1.00 97.94 156 LYS A O 1
ATOM 1317 N N . GLU A 1 157 ? -12.104 8.216 12.541 1.00 97.50 157 GLU A N 1
ATOM 1318 C CA . GLU A 1 157 ? -13.389 8.521 11.909 1.00 97.50 157 GLU A CA 1
ATOM 1319 C C . GLU A 1 157 ? -13.915 7.335 11.088 1.00 97.50 157 GLU A C 1
ATOM 1321 O O . GLU A 1 157 ? -15.100 7.013 11.162 1.00 97.50 157 GLU A O 1
ATOM 1326 N N . ALA A 1 158 ? -13.040 6.646 10.351 1.00 97.94 158 ALA A N 1
ATOM 1327 C CA . ALA A 1 158 ? -13.410 5.466 9.580 1.00 97.94 158 ALA A CA 1
ATOM 1328 C C . ALA A 1 158 ? -13.851 4.295 10.481 1.00 97.94 158 ALA A C 1
ATOM 1330 O O . ALA A 1 158 ? -14.865 3.662 10.202 1.00 97.94 158 ALA A O 1
ATOM 1331 N N . ILE A 1 159 ? -13.161 4.047 11.601 1.00 96.75 159 ILE A N 1
ATOM 1332 C CA . ILE A 1 159 ? -13.520 2.999 12.579 1.00 96.75 159 ILE A CA 1
ATOM 1333 C C . ILE A 1 159 ? -14.870 3.282 13.251 1.00 96.75 159 ILE A C 1
ATOM 1335 O O . ILE A 1 159 ? -15.679 2.368 13.452 1.00 96.75 159 ILE A O 1
ATOM 1339 N N . ALA A 1 160 ? -15.150 4.549 13.565 1.00 94.88 160 ALA A N 1
ATOM 1340 C CA . ALA A 1 160 ? -16.434 4.955 14.131 1.00 94.88 160 ALA A CA 1
ATOM 1341 C C . ALA A 1 160 ? -17.612 4.658 13.181 1.00 94.88 160 ALA A C 1
ATOM 1343 O O . ALA A 1 160 ? -18.718 4.386 13.643 1.00 94.88 160 ALA A O 1
ATOM 1344 N N . LEU A 1 161 ? -17.366 4.650 11.868 1.00 94.38 161 LEU A N 1
ATOM 1345 C CA . LEU A 1 161 ? -18.357 4.348 10.829 1.00 94.38 161 LEU A CA 1
ATOM 1346 C C . LEU A 1 161 ? -18.341 2.887 10.354 1.00 94.38 161 LEU A C 1
ATOM 1348 O O . LEU A 1 161 ? -19.258 2.473 9.649 1.00 94.38 161 LEU A O 1
ATOM 1352 N N . ALA A 1 162 ? -17.314 2.119 10.719 1.00 94.50 162 ALA A N 1
ATOM 1353 C CA . ALA A 1 162 ? -17.159 0.728 10.318 1.00 94.50 162 ALA A CA 1
ATOM 1354 C C . ALA A 1 162 ? -18.266 -0.167 10.897 1.00 94.50 162 ALA A C 1
ATOM 1356 O O . ALA A 1 162 ? -18.741 0.048 12.014 1.00 94.50 162 ALA A O 1
ATOM 1357 N N . ASP A 1 163 ? -18.653 -1.196 10.146 1.00 93.06 163 ASP A N 1
ATOM 1358 C CA . ASP A 1 163 ? -19.558 -2.229 10.643 1.00 93.06 163 ASP A CA 1
ATOM 1359 C C . ASP A 1 163 ? -18.849 -3.218 11.590 1.00 93.06 163 ASP A C 1
ATOM 1361 O O . ASP A 1 163 ? -17.630 -3.182 11.791 1.00 93.06 163 ASP A O 1
ATOM 1365 N N . ASP A 1 164 ? -19.633 -4.118 12.184 1.00 92.38 164 ASP A N 1
ATOM 1366 C CA . ASP A 1 164 ? -19.135 -5.088 13.162 1.00 92.38 164 ASP A CA 1
ATOM 1367 C C . ASP A 1 164 ? -18.129 -6.076 12.543 1.00 92.38 164 ASP A C 1
ATOM 1369 O O . ASP A 1 164 ? -17.233 -6.554 13.237 1.00 92.38 164 ASP A O 1
ATOM 1373 N N . SER A 1 165 ? -18.233 -6.355 11.238 1.00 94.00 165 SER A N 1
ATOM 1374 C CA . SER A 1 165 ? -17.317 -7.255 10.529 1.00 94.00 165 SER A CA 1
ATOM 1375 C C . SER A 1 165 ? -15.931 -6.627 10.395 1.00 94.00 165 SER A C 1
ATOM 1377 O O . SER A 1 165 ? -14.929 -7.238 10.773 1.00 94.00 165 SER A O 1
ATOM 1379 N N . ILE A 1 166 ? -15.867 -5.375 9.933 1.00 95.44 166 ILE A N 1
ATOM 1380 C CA . ILE A 1 166 ? -14.615 -4.616 9.817 1.00 95.44 166 ILE A CA 1
ATOM 1381 C C . ILE A 1 166 ? -13.990 -4.409 11.200 1.00 95.44 166 ILE A C 1
ATOM 1383 O O . ILE A 1 166 ? -12.786 -4.598 11.370 1.00 95.44 166 ILE A O 1
ATOM 1387 N N . ARG A 1 167 ? -14.788 -4.071 12.218 1.00 94.44 167 ARG A N 1
ATOM 1388 C CA . ARG A 1 167 ? -14.292 -3.900 13.595 1.00 94.44 167 ARG A CA 1
ATOM 1389 C C . ARG A 1 167 ? -13.731 -5.185 14.186 1.00 94.44 167 ARG A C 1
ATOM 1391 O O . ARG A 1 167 ? -12.668 -5.147 14.803 1.00 94.44 167 ARG A O 1
ATOM 1398 N N . ASN A 1 168 ? -14.402 -6.314 13.971 1.00 94.75 168 ASN A N 1
ATOM 1399 C CA . ASN A 1 168 ? -13.894 -7.618 14.386 1.00 94.75 168 ASN A CA 1
ATOM 1400 C C . ASN A 1 168 ? -12.560 -7.922 13.691 1.00 94.75 168 ASN A C 1
ATOM 1402 O O . ASN A 1 168 ? -11.588 -8.277 14.355 1.00 94.75 168 ASN A O 1
ATOM 1406 N N . MET A 1 169 ? -12.474 -7.693 12.376 1.00 95.38 169 MET A N 1
ATOM 1407 C CA . MET A 1 169 ? -11.225 -7.855 11.632 1.00 95.38 169 MET A CA 1
ATOM 1408 C C . MET A 1 169 ? -10.102 -6.985 12.207 1.00 95.38 169 MET A C 1
ATOM 1410 O O . MET A 1 169 ? -9.011 -7.493 12.454 1.00 95.38 169 MET A O 1
ATOM 1414 N N . LEU A 1 170 ? -10.370 -5.710 12.489 1.00 96.00 170 LEU A N 1
ATOM 1415 C CA . LEU A 1 170 ? -9.399 -4.803 13.102 1.00 96.00 170 LEU A CA 1
ATOM 1416 C C . LEU A 1 170 ? -8.940 -5.272 14.482 1.00 96.00 170 LEU A C 1
ATOM 1418 O O . LEU A 1 170 ? -7.740 -5.281 14.739 1.00 96.00 170 LEU A O 1
ATOM 1422 N N . SER A 1 171 ? -9.863 -5.703 15.344 1.00 95.00 171 SER A N 1
ATOM 1423 C CA . SER A 1 171 ? -9.523 -6.262 16.658 1.00 95.00 171 SER A CA 1
ATOM 1424 C C . SER A 1 171 ? -8.572 -7.454 16.519 1.00 95.00 171 SER A C 1
ATOM 1426 O O . SER A 1 171 ? -7.507 -7.476 17.139 1.00 95.00 171 SER A O 1
ATOM 1428 N N . ARG A 1 172 ? -8.881 -8.389 15.613 1.00 95.31 172 ARG A N 1
ATOM 1429 C CA . ARG A 1 172 ? -8.032 -9.556 15.342 1.00 95.31 172 ARG A CA 1
ATOM 1430 C C . ARG A 1 172 ? -6.648 -9.169 14.823 1.00 95.31 172 ARG A C 1
ATOM 1432 O O . ARG A 1 172 ? -5.666 -9.796 15.214 1.00 95.31 172 ARG A O 1
ATOM 1439 N N . ILE A 1 173 ? -6.543 -8.144 13.972 1.00 95.25 173 ILE A N 1
ATOM 1440 C CA . ILE A 1 173 ? -5.244 -7.631 13.505 1.00 95.25 173 ILE A CA 1
ATOM 1441 C C . ILE A 1 173 ? -4.457 -7.036 14.678 1.00 95.25 173 ILE A C 1
ATOM 1443 O O . ILE A 1 173 ? -3.304 -7.410 14.894 1.00 95.25 173 ILE A O 1
ATOM 1447 N N . LEU A 1 174 ? -5.078 -6.145 15.461 1.00 93.62 174 LEU A N 1
ATOM 1448 C CA . LEU A 1 174 ? -4.427 -5.469 16.587 1.00 93.62 174 LEU A CA 1
ATOM 1449 C C . LEU A 1 174 ? -3.899 -6.462 17.625 1.00 93.62 174 LEU A C 1
ATOM 1451 O O . LEU A 1 174 ? -2.790 -6.274 18.124 1.00 93.62 174 LEU A O 1
ATOM 1455 N N . HIS A 1 175 ? -4.618 -7.553 17.888 1.00 91.88 175 HIS A N 1
ATOM 1456 C CA . HIS A 1 175 ? -4.205 -8.589 18.840 1.00 91.88 175 HIS A CA 1
ATOM 1457 C C . HIS A 1 175 ? -3.348 -9.714 18.231 1.00 91.88 175 HIS A C 1
ATOM 1459 O O . HIS A 1 175 ? -2.866 -10.571 18.969 1.00 91.88 175 HIS A O 1
ATOM 1465 N N . GLY A 1 176 ? -3.083 -9.701 16.918 1.00 91.56 176 GLY A N 1
ATOM 1466 C CA . GLY A 1 176 ? -2.273 -10.735 16.256 1.00 91.56 176 GLY A CA 1
ATOM 1467 C C . GLY A 1 176 ? -2.962 -12.101 16.202 1.00 91.56 176 GLY A C 1
ATOM 1468 O O . GLY A 1 176 ? -2.313 -13.140 16.287 1.00 91.56 176 GLY A O 1
ATOM 1469 N N . GLU A 1 177 ? -4.287 -12.107 16.083 1.00 94.38 177 GLU A N 1
ATOM 1470 C CA . GLU A 1 177 ? -5.130 -13.308 16.005 1.00 94.38 177 GLU A CA 1
ATOM 1471 C C . GLU A 1 177 ? -5.328 -13.799 14.559 1.00 94.38 177 GLU A C 1
ATOM 1473 O O . GLU A 1 177 ? -6.145 -14.685 14.276 1.00 94.38 177 GLU A O 1
ATOM 1478 N N . ILE A 1 178 ? -4.605 -13.201 13.612 1.00 92.94 178 ILE A N 1
ATOM 1479 C CA . ILE A 1 178 ? -4.544 -13.639 12.220 1.00 92.94 178 ILE A CA 1
ATOM 1480 C C . ILE A 1 178 ? -3.237 -14.405 12.031 1.00 92.94 178 ILE A C 1
ATOM 1482 O O . ILE A 1 178 ? -2.157 -13.899 12.318 1.00 92.94 178 ILE A O 1
ATOM 1486 N N . SER A 1 179 ? -3.344 -15.649 11.559 1.00 90.56 179 SER A N 1
ATOM 1487 C CA . SER A 1 179 ? -2.178 -16.497 11.302 1.00 90.56 179 SER A CA 1
ATOM 1488 C C . SER A 1 179 ? -1.212 -15.812 10.332 1.00 90.56 179 SER A C 1
ATOM 1490 O O . SER A 1 179 ? -1.653 -15.242 9.337 1.00 90.56 179 SER A O 1
ATOM 1492 N N . GLY A 1 180 ? 0.084 -15.849 10.645 1.00 87.88 180 GLY A N 1
ATOM 1493 C CA . GLY A 1 180 ? 1.131 -15.208 9.843 1.00 87.88 180 GLY A CA 1
ATOM 1494 C C . GLY A 1 180 ? 1.264 -13.695 10.037 1.00 87.88 180 GLY A C 1
ATOM 1495 O O . GLY A 1 180 ? 2.267 -13.139 9.614 1.00 87.88 180 GLY A O 1
ATOM 1496 N N . VAL A 1 181 ? 0.322 -13.039 10.725 1.00 92.19 181 VAL A N 1
ATOM 1497 C CA . VAL A 1 181 ? 0.325 -11.583 10.915 1.00 92.19 181 VAL A CA 1
ATOM 1498 C C . VAL A 1 181 ? 0.760 -11.228 12.324 1.00 92.19 181 VAL A C 1
ATOM 1500 O O . VAL A 1 181 ? 0.185 -11.667 13.324 1.00 92.19 181 VAL A O 1
ATOM 1503 N N . THR A 1 182 ? 1.769 -10.379 12.414 1.00 92.19 182 THR A N 1
ATOM 1504 C CA . THR A 1 182 ? 2.259 -9.864 13.680 1.00 92.19 182 THR A CA 1
ATOM 1505 C C . THR A 1 182 ? 1.311 -8.807 14.225 1.00 92.19 182 THR A C 1
ATOM 1507 O O . THR A 1 182 ? 0.870 -7.912 13.514 1.00 92.19 182 THR A O 1
ATOM 1510 N N . SER A 1 183 ? 1.030 -8.870 15.526 1.00 89.12 183 SER A N 1
ATOM 1511 C CA . SER A 1 183 ? 0.298 -7.805 16.209 1.00 89.12 183 SER A CA 1
ATOM 1512 C C . SER A 1 183 ? 1.076 -6.477 16.146 1.00 89.12 183 SER A C 1
ATOM 1514 O O . SER A 1 183 ? 2.239 -6.445 16.572 1.00 89.12 183 SER A O 1
ATOM 1516 N N . PRO A 1 184 ? 0.440 -5.361 15.737 1.00 86.94 184 PRO A N 1
ATOM 1517 C CA . PRO A 1 184 ? 1.000 -4.019 15.887 1.00 86.94 184 PRO A CA 1
ATOM 1518 C C . PRO A 1 184 ? 1.456 -3.698 17.320 1.00 86.94 184 PRO A C 1
ATOM 1520 O O . PRO A 1 184 ? 2.464 -3.017 17.500 1.00 86.94 184 PRO A O 1
ATOM 1523 N N . LEU A 1 185 ? 0.787 -4.243 18.347 1.00 83.50 185 LEU A N 1
ATOM 1524 C CA . LEU A 1 185 ? 1.150 -4.041 19.758 1.00 83.50 185 LEU A CA 1
ATOM 1525 C C . LEU A 1 185 ? 2.529 -4.599 20.113 1.00 83.50 185 LEU A C 1
ATOM 1527 O O . LEU A 1 185 ? 3.166 -4.095 21.036 1.00 83.50 185 LEU A O 1
ATOM 1531 N N . LYS A 1 186 ? 2.998 -5.635 19.406 1.00 82.56 186 LYS A N 1
ATOM 1532 C CA . LYS A 1 186 ? 4.248 -6.337 19.738 1.00 82.56 186 LYS A CA 1
ATOM 1533 C C . LYS A 1 186 ? 5.466 -5.411 19.722 1.00 82.56 186 LYS A C 1
ATOM 1535 O O . LYS A 1 186 ? 6.402 -5.634 20.484 1.00 82.56 186 LYS A O 1
ATOM 1540 N N . TYR A 1 187 ? 5.449 -4.397 18.859 1.00 75.50 187 TYR A N 1
ATOM 1541 C CA . TYR A 1 187 ? 6.564 -3.469 18.647 1.00 75.50 187 TYR A CA 1
ATOM 1542 C C . TYR A 1 187 ? 6.200 -2.010 18.938 1.00 75.50 187 TYR A C 1
ATOM 1544 O O . TYR A 1 187 ? 7.001 -1.120 18.665 1.00 75.50 187 TYR A O 1
ATOM 1552 N N . ALA A 1 188 ? 4.993 -1.756 19.446 1.00 86.38 188 ALA A N 1
ATOM 1553 C CA . ALA A 1 188 ? 4.509 -0.406 19.671 1.00 86.38 188 ALA A CA 1
ATOM 1554 C C . ALA A 1 188 ? 5.090 0.195 20.955 1.00 86.38 188 ALA A C 1
ATOM 1556 O O . ALA A 1 188 ? 4.948 -0.355 22.053 1.00 86.38 188 ALA A O 1
ATOM 1557 N N . GLU A 1 189 ? 5.668 1.385 20.822 1.00 88.44 189 GLU A N 1
ATOM 1558 C CA . GLU A 1 189 ? 6.214 2.170 21.926 1.00 88.44 189 GLU A CA 1
ATOM 1559 C C . GLU A 1 189 ? 5.746 3.630 21.847 1.00 88.44 189 GLU A C 1
ATOM 1561 O O . GLU A 1 189 ? 5.379 4.136 20.783 1.00 88.44 189 GLU A O 1
ATOM 1566 N N . GLY A 1 190 ? 5.736 4.316 22.994 1.00 92.44 190 GLY A N 1
ATOM 1567 C CA . GLY A 1 190 ? 5.358 5.728 23.094 1.00 92.44 190 GLY A CA 1
ATOM 1568 C C . GLY A 1 190 ? 4.006 6.045 22.446 1.00 92.44 190 GLY A C 1
ATOM 1569 O O . GLY A 1 190 ? 3.008 5.372 22.703 1.00 92.44 190 GLY A O 1
ATOM 1570 N N . VAL A 1 191 ? 3.999 7.056 21.571 1.00 90.50 191 VAL A N 1
ATOM 1571 C CA . VAL A 1 191 ? 2.794 7.560 20.887 1.00 90.50 191 VAL A CA 1
ATOM 1572 C C . VAL A 1 191 ? 2.105 6.482 20.048 1.00 90.50 191 VAL A C 1
ATOM 1574 O O . VAL A 1 191 ? 0.880 6.469 19.965 1.00 90.50 191 VAL A O 1
ATOM 1577 N N . GLU A 1 192 ? 2.852 5.556 19.438 1.00 92.69 192 GLU A N 1
ATOM 1578 C CA . GLU A 1 192 ? 2.243 4.472 18.656 1.00 92.69 192 GLU A CA 1
ATOM 1579 C C . GLU A 1 192 ? 1.373 3.581 19.549 1.00 92.69 192 GLU A C 1
ATOM 1581 O O . GLU A 1 192 ? 0.236 3.265 19.201 1.00 92.69 192 GLU A O 1
ATOM 1586 N N . ARG A 1 193 ? 1.873 3.239 20.741 1.00 94.00 193 ARG A N 1
ATOM 1587 C CA . ARG A 1 193 ? 1.143 2.412 21.705 1.00 94.00 193 ARG A CA 1
ATOM 1588 C C . ARG A 1 193 ? -0.098 3.117 22.244 1.00 94.00 193 ARG A C 1
ATOM 1590 O O . ARG A 1 193 ? -1.155 2.499 22.313 1.00 94.00 193 ARG A O 1
ATOM 1597 N N . GLU A 1 194 ? 0.020 4.396 22.594 1.00 95.31 194 GLU A N 1
ATOM 1598 C CA . GLU A 1 194 ? -1.114 5.214 23.051 1.00 95.31 194 GLU A CA 1
ATOM 1599 C C . GLU A 1 194 ? -2.237 5.243 22.011 1.00 95.31 194 GLU A C 1
ATOM 1601 O O . GLU A 1 194 ? -3.410 5.065 22.341 1.00 95.31 194 GLU A O 1
ATOM 1606 N N . ARG A 1 195 ? -1.869 5.402 20.738 1.00 96.62 195 ARG A N 1
ATOM 1607 C CA . ARG A 1 195 ? -2.819 5.414 19.627 1.00 96.62 195 ARG A CA 1
ATOM 1608 C C . ARG A 1 195 ? -3.474 4.064 19.394 1.00 96.62 195 ARG A C 1
ATOM 1610 O O . ARG A 1 195 ? -4.672 4.038 19.139 1.00 96.62 195 ARG A O 1
ATOM 1617 N N . ILE A 1 196 ? -2.738 2.957 19.506 1.00 95.25 196 ILE A N 1
ATOM 1618 C CA . ILE A 1 196 ? -3.348 1.623 19.411 1.00 95.25 196 ILE A CA 1
ATOM 1619 C C . ILE A 1 196 ? -4.380 1.429 20.527 1.00 95.25 196 ILE A C 1
ATOM 1621 O O . ILE A 1 196 ? -5.503 1.035 20.227 1.00 95.25 196 ILE A O 1
ATOM 1625 N N . CYS A 1 197 ? -4.055 1.788 21.773 1.00 94.06 197 CYS A N 1
ATOM 1626 C CA . CYS A 1 197 ? -5.017 1.740 22.878 1.00 94.06 197 CYS A CA 1
ATOM 1627 C C . CYS A 1 197 ? -6.270 2.592 22.605 1.00 94.06 197 CYS A C 1
ATOM 1629 O O . CYS A 1 197 ? -7.384 2.170 22.908 1.00 94.06 197 CYS A O 1
ATOM 1631 N N . GLU A 1 198 ? -6.116 3.779 22.008 1.00 95.62 198 GLU A N 1
ATOM 1632 C CA . GLU A 1 198 ? -7.258 4.612 21.608 1.00 95.62 198 GLU A CA 1
ATOM 1633 C C . GLU A 1 198 ? -8.144 3.903 20.566 1.00 95.62 198 GLU A C 1
ATOM 1635 O O . GLU A 1 198 ? -9.372 3.929 20.678 1.00 95.62 198 GLU A O 1
ATOM 1640 N N . LEU A 1 199 ? -7.540 3.227 19.582 1.00 95.44 199 LEU A N 1
ATOM 1641 C CA . LEU A 1 199 ? -8.288 2.457 18.586 1.00 95.44 199 LEU A CA 1
ATOM 1642 C C . LEU A 1 199 ? -9.024 1.265 19.204 1.00 95.44 199 LEU A C 1
ATOM 1644 O O . LEU A 1 199 ? -10.177 1.035 18.849 1.00 95.44 199 LEU A O 1
ATOM 1648 N N . GLU A 1 200 ? -8.412 0.539 20.141 1.00 94.38 200 GLU A N 1
ATOM 1649 C CA . GLU A 1 200 ? -9.052 -0.589 20.839 1.00 94.38 200 GLU A CA 1
ATOM 1650 C C . GLU A 1 200 ? -10.345 -0.161 21.554 1.00 94.38 200 GLU A C 1
ATOM 1652 O O . GLU A 1 200 ? -11.373 -0.844 21.466 1.00 94.38 200 GLU A O 1
ATOM 1657 N N . VAL A 1 201 ? -10.330 1.007 22.206 1.00 94.12 201 VAL A N 1
ATOM 1658 C CA . VAL A 1 201 ? -11.518 1.580 22.861 1.00 94.12 201 VAL A CA 1
ATOM 1659 C C . VAL A 1 201 ? -12.601 1.927 21.836 1.00 94.12 201 VAL A C 1
ATOM 1661 O O . VAL A 1 201 ? -13.776 1.619 22.050 1.00 94.12 201 VAL A O 1
ATOM 1664 N N . LEU A 1 202 ? -12.234 2.534 20.704 1.00 93.75 202 LEU A N 1
ATOM 1665 C CA . LEU A 1 202 ? -13.184 2.886 19.638 1.00 93.75 202 LEU A CA 1
ATOM 1666 C C . LEU A 1 202 ? -13.825 1.651 18.996 1.00 93.75 202 LEU A C 1
ATOM 1668 O O . LEU A 1 202 ? -15.036 1.628 18.766 1.00 93.75 202 LEU A O 1
ATOM 1672 N N . ILE A 1 203 ? -13.022 0.616 18.751 1.00 93.50 203 ILE A N 1
ATOM 1673 C CA . ILE A 1 203 ? -13.478 -0.660 18.193 1.00 93.50 203 ILE A CA 1
ATOM 1674 C C . ILE A 1 203 ? -14.484 -1.324 19.143 1.00 93.50 203 ILE A C 1
ATOM 1676 O O . ILE A 1 203 ? -15.519 -1.807 18.691 1.00 93.50 203 ILE A O 1
ATOM 1680 N N . SER A 1 204 ? -14.227 -1.286 20.454 1.00 87.19 204 SER A N 1
ATOM 1681 C CA . SER A 1 204 ? -15.068 -1.947 21.462 1.00 87.19 204 SER A CA 1
ATOM 1682 C C . SER A 1 204 ? -16.366 -1.185 21.767 1.00 87.19 204 SER A C 1
ATOM 1684 O O . SER A 1 204 ? -17.440 -1.785 21.821 1.00 87.19 204 SER A O 1
ATOM 1686 N N . SER A 1 205 ? -16.291 0.142 21.920 1.00 75.88 205 SER A N 1
ATOM 1687 C CA . SER A 1 205 ? -17.377 1.004 22.436 1.00 75.88 205 SER A CA 1
ATOM 1688 C C . SER A 1 205 ? -18.625 1.097 21.558 1.00 75.88 205 SER A C 1
ATOM 1690 O O . SER A 1 205 ? -19.695 1.475 22.028 1.00 75.88 205 SER A O 1
ATOM 1692 N N . THR A 1 206 ? -18.519 0.747 20.281 1.00 60.06 206 THR A N 1
ATOM 1693 C CA . THR A 1 206 ? -19.622 0.928 19.330 1.00 60.06 206 THR A CA 1
ATOM 1694 C C . THR A 1 206 ? -20.415 -0.368 19.091 1.00 60.06 206 THR A C 1
ATOM 1696 O O . THR A 1 206 ? -21.418 -0.365 18.378 1.00 60.06 206 THR A O 1
ATOM 1699 N N . SER A 1 207 ? -19.994 -1.463 19.732 1.00 51.06 207 SER A N 1
ATOM 1700 C CA . SER A 1 207 ? -20.654 -2.778 19.723 1.00 51.06 207 SER A CA 1
ATOM 1701 C C . SER A 1 207 ? -21.802 -2.872 20.738 1.00 51.06 207 SER A C 1
ATOM 1703 O O . SER A 1 207 ? -22.674 -3.722 20.603 1.00 51.06 207 SER A O 1
ATOM 1705 N N . GLU A 1 208 ? -21.813 -2.002 21.755 1.00 46.22 208 GLU A N 1
ATOM 1706 C CA . GLU A 1 208 ? -22.759 -2.044 22.885 1.00 46.22 208 GLU A CA 1
ATOM 1707 C C . GLU A 1 208 ? -24.066 -1.260 22.644 1.00 46.22 208 GLU A C 1
ATOM 1709 O O . GLU A 1 208 ? -24.944 -1.249 23.500 1.00 46.22 208 GLU A O 1
ATOM 1714 N N . ASN A 1 209 ? -24.230 -0.626 21.475 1.00 39.94 209 ASN A N 1
ATOM 1715 C CA . ASN A 1 209 ? -25.419 0.168 21.123 1.00 39.94 209 ASN A CA 1
ATOM 1716 C C . ASN A 1 209 ? -26.355 -0.520 20.103 1.00 39.94 209 ASN A C 1
ATOM 1718 O O . ASN A 1 209 ? -27.033 0.167 19.334 1.00 39.94 209 ASN A O 1
ATOM 1722 N N . LYS A 1 210 ? -26.407 -1.857 20.078 1.00 37.72 210 LYS A N 1
ATOM 1723 C CA . LYS A 1 210 ? -27.397 -2.631 19.307 1.00 37.72 210 LYS A CA 1
ATOM 1724 C C . LYS A 1 210 ? -28.226 -3.540 20.203 1.00 37.72 210 LYS A C 1
ATOM 1726 O O . LYS A 1 210 ? -27.622 -4.261 21.023 1.00 37.72 210 LYS A O 1
#

pLDDT: mean 91.54, std 9.87, range [37.72, 98.75]

Foldseek 3Di:
DADDADPDPVSLLVLLVVLQPDDQPNLVPDDPVRLLCLLNCVQRCSRPCADPVRHRPSNSVVSNVVSLVCLLVCLVSDDLLCLVSLLASAAPVRPDVVSLVSSLSSLVSNCLVVPLSSLLSLLVCLVVRDPRRNQSSQQVSVLSQLPDPRNLVSNLVNLLVDDLVSLVSNVCLCVVVDPPYDHNCVPDDDSSNVSSVVSPCSSPVNVPPD

Mean predicted aligned error: 4.72 Å

Radius of gyration: 18.65 Å; Cα contacts (8 Å, |Δi|>4): 274; chains: 1; bounding box: 53×33×48 Å

Secondary structure (DSSP, 8-state):
-PPP----HHHHHHHHHHHTTPPTTGGGG--HHHHHHHHHHHHTTSS-SS-TTS---SSHHHHHHHHHHHHHH-GGGS-GGGHHHHHTT--TT-SSHHHHHHHHHHHHHHHHHHTHHHHHHHHHHGGGS-GGGHIIIIIIHHHHHHH-TTHHHHHHHHHHH--HHHHHHHHHHHHT-STT---GGGG--HHHHHHHHHHHHHHHHTSS--